Protein AF-A0A0B5AXN0-F1 (afdb_monomer_lite)

Sequence (289 aa):
MFYVYRFLNKDLKVIYIGRTVDIKARMTQHFGKGGHLPKECYESVHRVDFLEFKTKNDMKIKELYYIGKYRPMYNTVDNHAVSFEMNELQDVWVTYSKEDIGKRLFGDSDELSKKQDFITHLKRENQELEKQLRLLKQGVFLELEKSRNQVKTLKKELSFLKQEKEMALESLRDMKQKIVLLNPFKKDSRLVSYERMVDLLVREPDMVGLRVVEGEVTTMLKLSGLEVHALTGLNTSEQHTIVLDSPNQNREMKDAFNPHILRFEEVSEAYTCDHWRPTFKCKPYKKGA

Radius of gyration: 63.63 Å; chains: 1; bounding box: 110×70×138 Å

pLDDT: mean 72.58, std 25.84, range [27.56, 98.44]

InterPro domains:
  IPR000305 GIY-YIG endonuclease [PF01541] (1-75)
  IPR000305 GIY-YIG endonuclease [PS50164] (1-76)
  IPR000305 GIY-YIG endonuclease [SM00465] (1-80)
  IPR035901 GIY-YIG endonuclease superfamily [G3DSA:3.40.1440.10] (2-84)
  IPR035901 GIY-YIG endonuclease superfamily [SSF82771] (1-76)
  IPR047296 UvrC/Cho-like, GIY-YIG domain [cd10434] (4-75)

Foldseek 3Di:
DKKKKFFAFPVRATQDIDIDPDPVVVVCCCPDPNNPFDPVSVVRGPWMWMFDDPDPVVNVVVRLQVLQPRVHNRPPPSNHHDPDDDDCPPGDIHIDDVVVCCVVVVVCVVVVVVVVVVVVVVVVVVVVVVVVVVVVVVVVVVVVVVVVVVVVVV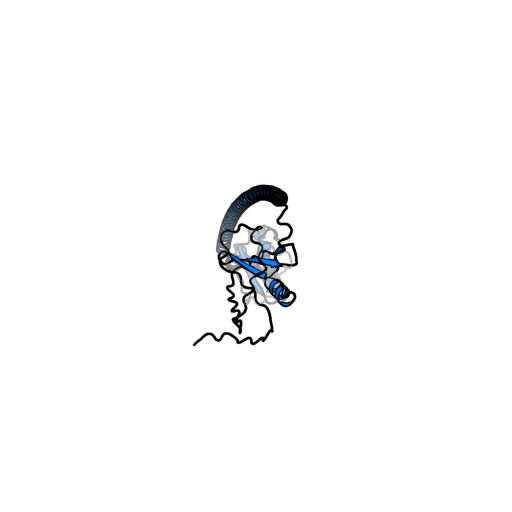VVVVVVVVVVVVVVVVVVVVVVVVVCVVCVPPPPQPAQPPVRVVVCCVVPVQWFDWDDDPNFTFWTWRDDPPDTDTHTHGDDDDDDDDDDDDPDDDDDDDDDDDPPPDDDDDDPDTDDDPDDDDDDDDDDDDDDD

Secondary structure (DSSP, 8-state):
-EEEEEEE-TT--EEEEEEES-HHHHHHHHTTTT--S-HHHHHT-SEEEEEEESSHHHHHHHHHHHHHHH--TT--SS-PPPSSPPP-TT--PEE--HHHHHHHHSTTHHHHHHHHHHHHHHHHHHHHHHHHHHHHHHHHHHHHHHHHHHHHHHHHHHHHHHHHHHHHHHHHHHHHHHHHHH-TT-TT-----HHHHHHHHHH-TTEEEEEEETTEEEEEEEEETTEEEEE-----S---------S-----------TTS---S----------------PPP-----

Organism: NCBI:txid1508404

Structure (mmCIF, N/CA/C/O backbone):
data_AF-A0A0B5AXN0-F1
#
_entry.id   AF-A0A0B5AXN0-F1
#
loop_
_atom_site.group_PDB
_atom_site.id
_atom_site.type_symbol
_atom_site.label_atom_id
_atom_site.label_alt_id
_atom_site.label_comp_id
_atom_site.label_asym_id
_atom_site.label_entity_id
_atom_site.label_seq_id
_atom_site.pdbx_PDB_ins_code
_atom_site.Cartn_x
_atom_site.Cartn_y
_atom_site.Cartn_z
_atom_site.occupancy
_atom_site.B_iso_or_equiv
_atom_site.auth_seq_id
_atom_site.auth_comp_id
_atom_site.auth_asym_id
_atom_site.auth_atom_id
_atom_site.pdbx_PDB_model_num
ATOM 1 N N . MET A 1 1 ? 22.007 -13.695 -20.897 1.00 87.12 1 MET A N 1
ATOM 2 C CA . MET A 1 1 ? 22.091 -13.357 -22.332 1.00 87.12 1 MET A CA 1
ATOM 3 C C . MET A 1 1 ? 23.055 -12.193 -22.491 1.00 87.12 1 MET A C 1
ATOM 5 O O . MET A 1 1 ? 23.211 -11.432 -21.541 1.00 87.12 1 MET A O 1
ATOM 9 N N . PHE A 1 2 ? 23.725 -12.083 -23.632 1.00 97.19 2 PHE A N 1
ATOM 10 C CA . PHE A 1 2 ? 24.724 -11.050 -23.910 1.00 97.19 2 PHE A CA 1
ATOM 11 C C . PHE A 1 2 ? 24.340 -10.304 -25.186 1.00 97.19 2 PHE A C 1
ATOM 13 O O . PHE A 1 2 ? 23.843 -10.930 -26.114 1.00 97.19 2 PHE A O 1
ATOM 20 N N . TYR A 1 3 ? 24.558 -8.992 -25.240 1.00 97.81 3 TYR A N 1
ATOM 21 C CA . TYR A 1 3 ? 24.070 -8.152 -26.330 1.00 97.81 3 TYR A CA 1
ATOM 22 C C . TYR A 1 3 ? 25.158 -7.235 -26.872 1.00 97.81 3 TYR A C 1
ATOM 24 O O . TYR A 1 3 ? 25.897 -6.619 -26.101 1.00 97.81 3 TYR A O 1
ATOM 32 N N . VAL A 1 4 ? 25.189 -7.082 -28.193 1.00 98.12 4 VAL A N 1
ATOM 33 C CA . VAL A 1 4 ? 25.872 -5.971 -28.872 1.00 98.12 4 VAL A CA 1
ATOM 34 C C . VAL A 1 4 ? 24.795 -5.084 -29.468 1.00 98.12 4 VAL A C 1
ATOM 36 O O . VAL A 1 4 ? 23.873 -5.593 -30.091 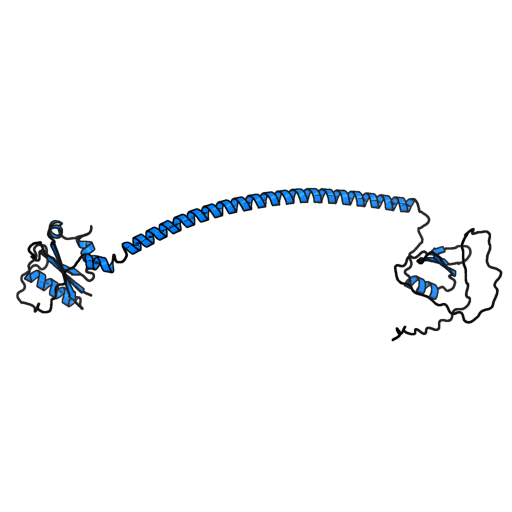1.00 98.12 4 VAL A O 1
ATOM 39 N N . TYR A 1 5 ? 24.885 -3.777 -29.276 1.00 98.06 5 TYR A N 1
ATOM 40 C CA . TYR A 1 5 ? 23.941 -2.811 -29.823 1.00 98.06 5 TYR A CA 1
ATOM 41 C C . TYR A 1 5 ? 24.666 -1.741 -30.623 1.00 98.06 5 TYR A C 1
ATOM 43 O O . TYR A 1 5 ? 25.848 -1.471 -30.406 1.00 98.06 5 TYR A O 1
ATOM 51 N N . ARG A 1 6 ? 23.937 -1.121 -31.546 1.00 97.81 6 ARG A N 1
ATOM 52 C CA . ARG A 1 6 ? 24.419 -0.025 -32.376 1.00 97.81 6 ARG A CA 1
ATOM 53 C C . ARG A 1 6 ? 23.409 1.109 -32.414 1.00 97.81 6 ARG A C 1
ATOM 55 O O . ARG A 1 6 ? 22.204 0.869 -32.463 1.00 97.81 6 ARG A O 1
ATOM 62 N N . PHE A 1 7 ? 23.909 2.335 -32.427 1.00 97.31 7 PHE A N 1
ATOM 63 C CA . PHE A 1 7 ? 23.118 3.529 -32.687 1.00 97.31 7 PHE A CA 1
ATOM 64 C C . PHE A 1 7 ? 23.278 3.918 -34.148 1.00 97.31 7 PHE A C 1
ATOM 66 O O . PHE A 1 7 ? 24.399 3.995 -34.656 1.00 97.31 7 PHE A O 1
ATOM 73 N N . LEU A 1 8 ? 22.155 4.167 -34.810 1.00 97.06 8 LEU A N 1
ATOM 74 C CA . LEU A 1 8 ? 22.099 4.633 -36.184 1.00 97.06 8 LEU A CA 1
ATOM 75 C C . LEU A 1 8 ? 21.522 6.041 -36.224 1.00 97.06 8 LEU A C 1
ATOM 77 O O . LEU A 1 8 ? 20.555 6.335 -35.516 1.00 97.06 8 LEU A O 1
ATOM 81 N N . ASN A 1 9 ? 22.093 6.895 -37.068 1.00 93.81 9 ASN A N 1
ATOM 82 C CA . ASN A 1 9 ? 21.548 8.222 -37.330 1.00 93.81 9 ASN A CA 1
ATOM 83 C C . ASN A 1 9 ? 20.409 8.183 -38.370 1.00 93.81 9 ASN A C 1
ATOM 85 O O . ASN A 1 9 ? 19.999 7.114 -38.827 1.00 93.81 9 ASN A O 1
ATOM 89 N N . LYS A 1 10 ? 19.884 9.357 -38.745 1.00 91.81 10 LYS A N 1
ATOM 90 C CA . LYS A 1 10 ? 18.803 9.487 -39.743 1.00 91.81 10 LYS A CA 1
ATOM 91 C C . LYS A 1 10 ? 19.174 8.934 -41.126 1.00 91.81 10 LYS A C 1
ATOM 93 O O . LYS A 1 10 ? 18.293 8.463 -41.832 1.00 91.81 10 LYS A O 1
ATOM 98 N N . ASP A 1 11 ? 20.462 8.918 -41.465 1.00 95.81 11 ASP A N 1
ATOM 99 C CA . ASP A 1 11 ? 20.991 8.343 -42.711 1.00 95.81 11 ASP A CA 1
ATOM 100 C C . ASP A 1 11 ? 21.298 6.841 -42.585 1.00 95.81 11 ASP A C 1
ATOM 102 O O . ASP A 1 11 ? 21.964 6.265 -43.444 1.00 95.81 11 ASP A O 1
ATOM 106 N N . LEU A 1 12 ? 20.882 6.209 -41.481 1.00 94.75 12 LEU A N 1
ATOM 107 C CA . LEU A 1 12 ? 21.185 4.821 -41.127 1.00 94.75 12 LEU A CA 1
ATOM 108 C C . LEU A 1 12 ? 22.691 4.509 -41.035 1.00 94.75 12 LEU A C 1
ATOM 110 O O . LEU A 1 12 ? 23.096 3.348 -41.120 1.00 94.75 12 LEU A O 1
ATOM 114 N N . LYS A 1 13 ? 23.536 5.521 -40.803 1.00 97.69 13 LYS A N 1
ATOM 115 C CA . LYS A 1 13 ? 24.962 5.330 -40.512 1.00 97.69 13 LYS A CA 1
ATOM 116 C C . LYS A 1 13 ? 25.152 4.943 -39.054 1.00 97.69 13 LYS A C 1
ATOM 118 O O . LYS A 1 13 ? 24.549 5.542 -38.164 1.00 97.69 13 LYS A O 1
ATOM 123 N N . VAL A 1 14 ? 26.021 3.964 -38.812 1.00 97.81 14 VAL A N 1
ATOM 124 C CA . VAL A 1 14 ? 26.392 3.535 -37.461 1.00 97.81 14 VAL A CA 1
ATOM 125 C C . VAL A 1 14 ? 27.261 4.612 -36.814 1.00 97.81 14 VAL A C 1
ATOM 127 O O . VAL A 1 14 ? 28.366 4.883 -37.274 1.00 97.81 14 VAL A O 1
ATOM 130 N N . ILE A 1 15 ? 26.757 5.228 -35.746 1.00 97.31 15 ILE A N 1
ATOM 131 C CA . ILE A 1 15 ? 27.440 6.322 -35.036 1.00 97.31 15 ILE A CA 1
ATOM 132 C C . ILE A 1 15 ? 28.034 5.887 -33.696 1.00 97.31 15 ILE A C 1
ATOM 134 O O . ILE A 1 15 ? 28.935 6.555 -33.192 1.00 97.31 15 ILE A O 1
ATOM 138 N N . TYR A 1 16 ? 27.568 4.765 -33.142 1.00 97.69 16 TYR A N 1
ATOM 139 C CA . TYR A 1 16 ? 28.105 4.161 -31.924 1.00 97.69 16 TYR A CA 1
ATOM 140 C C . TYR A 1 16 ? 27.799 2.662 -31.870 1.00 97.69 16 TYR A C 1
ATOM 142 O O . TYR A 1 16 ? 26.741 2.233 -32.335 1.00 97.69 16 TYR A O 1
ATOM 150 N N . ILE A 1 17 ? 28.695 1.878 -31.274 1.00 98.12 17 ILE A N 1
ATOM 151 C CA . ILE A 1 17 ? 28.516 0.459 -30.956 1.00 98.12 17 ILE A CA 1
ATOM 152 C C . ILE A 1 17 ? 28.910 0.223 -29.501 1.00 98.12 17 ILE A C 1
ATOM 154 O O . ILE A 1 17 ? 29.930 0.730 -29.037 1.00 98.12 17 ILE A O 1
ATOM 158 N N . GLY A 1 18 ? 28.132 -0.584 -28.789 1.00 97.38 18 GLY A N 1
ATOM 159 C CA . GLY A 1 18 ? 28.496 -1.021 -27.451 1.00 97.38 18 GLY A CA 1
ATOM 160 C C . GLY A 1 18 ? 27.949 -2.397 -27.108 1.00 97.38 18 GLY A C 1
ATOM 161 O O . GLY A 1 18 ? 27.160 -2.985 -27.847 1.00 97.38 18 GLY A O 1
ATOM 162 N N . ARG A 1 19 ? 28.342 -2.903 -25.941 1.00 97.44 19 ARG A N 1
ATOM 163 C CA . ARG A 1 19 ? 27.879 -4.188 -25.405 1.00 97.44 19 ARG A CA 1
ATOM 164 C C . ARG A 1 19 ? 27.201 -4.077 -24.044 1.00 97.44 19 ARG A C 1
ATOM 166 O O . ARG A 1 19 ? 27.451 -3.150 -23.271 1.00 97.44 19 ARG A O 1
ATOM 173 N N . THR A 1 20 ? 26.349 -5.042 -23.714 1.00 97.19 20 THR A N 1
ATOM 174 C CA . THR A 1 20 ? 25.679 -5.123 -22.408 1.00 97.19 20 THR A CA 1
ATOM 175 C C . THR A 1 20 ? 25.153 -6.528 -22.112 1.00 97.19 20 THR A C 1
ATOM 177 O O . THR A 1 20 ? 24.947 -7.327 -23.016 1.00 97.19 20 THR A O 1
ATOM 180 N N . VAL A 1 21 ? 24.923 -6.840 -20.836 1.00 97.12 21 VAL A N 1
ATOM 181 C CA . VAL A 1 21 ? 24.202 -8.057 -20.401 1.00 97.12 21 VAL A CA 1
ATOM 182 C C . VAL A 1 21 ? 22.701 -7.816 -20.227 1.00 97.12 21 VAL A C 1
ATOM 184 O O . VAL A 1 21 ? 21.922 -8.760 -20.166 1.00 97.12 21 VAL A O 1
ATOM 187 N N . ASP A 1 22 ? 22.303 -6.545 -20.171 1.00 94.62 22 ASP A N 1
ATOM 188 C CA . ASP A 1 22 ? 20.919 -6.096 -20.073 1.00 94.62 22 ASP A CA 1
ATOM 189 C C . ASP A 1 22 ? 20.728 -4.918 -21.033 1.00 94.62 22 ASP A C 1
ATOM 191 O O . ASP A 1 22 ? 21.262 -3.822 -20.818 1.00 94.62 22 ASP A O 1
ATOM 195 N N . ILE A 1 23 ? 20.024 -5.170 -22.139 1.00 92.69 23 ILE A N 1
ATOM 196 C CA . ILE A 1 23 ? 19.783 -4.160 -23.171 1.00 92.69 23 ILE A CA 1
ATOM 197 C C . ILE A 1 23 ? 18.860 -3.047 -22.666 1.00 92.69 23 ILE A C 1
ATOM 199 O O . ILE A 1 23 ? 19.093 -1.882 -22.977 1.00 92.69 23 ILE A O 1
ATOM 203 N N . LYS A 1 24 ? 17.885 -3.362 -21.805 1.00 89.00 24 LYS A N 1
ATOM 204 C CA . LYS A 1 24 ? 16.915 -2.386 -21.298 1.00 89.00 24 LYS A CA 1
ATOM 205 C C . LYS A 1 24 ? 17.568 -1.419 -20.327 1.00 89.00 24 LYS A C 1
ATOM 207 O O . LYS A 1 24 ? 17.521 -0.211 -20.551 1.00 89.00 24 LYS A O 1
ATOM 212 N N . ALA A 1 25 ? 18.236 -1.946 -19.300 1.00 90.44 25 ALA A N 1
ATOM 213 C CA . ALA A 1 25 ? 18.934 -1.123 -18.317 1.00 90.44 25 ALA A CA 1
ATOM 214 C C . ALA A 1 25 ? 19.976 -0.217 -18.992 1.00 90.44 25 ALA A C 1
ATOM 216 O O . ALA A 1 25 ? 20.102 0.961 -18.652 1.00 90.44 25 ALA A O 1
ATOM 217 N N . ARG A 1 26 ? 20.671 -0.736 -20.015 1.00 93.81 26 ARG A N 1
ATOM 218 C CA . ARG A 1 26 ? 21.645 0.036 -20.793 1.00 93.81 26 ARG A CA 1
ATOM 219 C C . ARG A 1 26 ? 20.996 1.164 -21.593 1.00 93.81 26 ARG A C 1
ATOM 221 O O . ARG A 1 26 ? 21.521 2.274 -21.575 1.00 93.81 26 ARG A O 1
ATOM 228 N N . MET A 1 27 ? 19.866 0.919 -22.260 1.00 92.50 27 MET A N 1
ATOM 229 C CA . MET A 1 27 ? 19.153 1.974 -22.989 1.00 92.50 27 MET A CA 1
ATOM 230 C C . MET A 1 27 ? 18.578 3.033 -22.038 1.00 92.50 27 MET A C 1
ATOM 232 O O . MET A 1 27 ? 18.688 4.223 -22.322 1.00 92.50 27 MET A O 1
ATOM 236 N N . THR A 1 28 ? 18.060 2.638 -20.870 1.00 88.81 28 THR A N 1
ATOM 237 C CA . THR A 1 28 ? 17.641 3.587 -19.822 1.00 88.81 28 THR A CA 1
ATOM 238 C C . THR A 1 28 ? 18.805 4.439 -19.324 1.00 88.81 28 THR A C 1
ATOM 240 O O . THR A 1 28 ? 18.626 5.631 -19.093 1.00 88.81 28 THR A O 1
ATOM 243 N N . GLN A 1 29 ? 20.002 3.864 -19.181 1.00 89.69 29 GLN A N 1
ATOM 244 C CA . GLN A 1 29 ? 21.187 4.625 -18.793 1.00 89.69 29 GLN A CA 1
ATOM 245 C C . GLN A 1 29 ? 21.583 5.642 -19.871 1.00 89.69 29 GLN A C 1
ATOM 247 O O . GLN A 1 29 ? 21.791 6.809 -19.549 1.00 89.69 29 GLN A O 1
ATOM 252 N N . HIS A 1 30 ? 21.666 5.212 -21.134 1.00 89.88 30 HIS A N 1
ATOM 253 C CA . HIS A 1 30 ? 22.078 6.070 -22.248 1.00 89.88 30 HIS A CA 1
ATOM 254 C C . HIS A 1 30 ? 21.141 7.248 -22.481 1.00 89.88 30 HIS A C 1
ATOM 256 O O . HIS A 1 30 ? 21.603 8.374 -22.614 1.00 89.88 30 HIS A O 1
ATOM 262 N N . PHE A 1 31 ? 19.833 6.991 -22.509 1.00 87.19 31 PHE A N 1
ATOM 263 C CA . PHE A 1 31 ? 18.823 8.012 -22.794 1.00 87.19 31 PHE A CA 1
ATOM 264 C C . PHE A 1 31 ? 18.225 8.640 -21.522 1.00 87.19 31 PHE A C 1
ATOM 266 O O . PHE A 1 31 ? 17.265 9.406 -21.599 1.00 87.19 31 PHE A O 1
ATOM 273 N N . GLY A 1 32 ? 18.763 8.294 -20.350 1.00 81.56 32 GLY A N 1
ATOM 274 C CA . GLY A 1 32 ? 18.403 8.858 -19.051 1.00 81.56 32 GLY A CA 1
ATOM 275 C C . GLY A 1 32 ? 19.408 9.907 -18.569 1.00 81.56 32 GLY A C 1
ATOM 276 O O . GLY A 1 32 ? 20.167 10.485 -19.340 1.00 81.56 32 GLY A O 1
ATOM 277 N N . LYS A 1 33 ? 19.443 10.152 -17.254 1.00 74.25 33 LYS A N 1
ATOM 278 C CA . LYS A 1 33 ? 20.298 11.190 -16.639 1.00 74.25 33 LYS A CA 1
ATOM 279 C C . LYS A 1 33 ? 21.773 10.787 -16.456 1.00 74.25 33 LYS A C 1
ATOM 281 O O . LYS A 1 33 ? 22.545 11.583 -15.938 1.00 74.25 33 LYS A O 1
ATOM 286 N N . GLY A 1 34 ? 22.152 9.561 -16.823 1.00 73.69 34 GLY A N 1
ATOM 287 C CA . GLY A 1 34 ? 23.461 8.963 -16.514 1.00 73.69 34 GLY A CA 1
ATOM 288 C C . GLY A 1 34 ? 24.238 8.470 -17.735 1.00 73.69 34 GLY A C 1
ATOM 289 O O . GLY A 1 34 ? 25.045 7.546 -17.604 1.00 73.69 34 GLY A O 1
ATOM 290 N N . GLY A 1 35 ? 23.955 9.019 -18.918 1.00 82.25 35 GLY A N 1
ATOM 291 C CA . GLY A 1 35 ? 24.648 8.662 -20.152 1.00 82.25 35 GLY A CA 1
ATOM 292 C C . GLY A 1 35 ? 26.102 9.143 -20.143 1.00 82.25 35 GLY A C 1
ATOM 293 O O . GLY A 1 35 ? 26.379 10.272 -19.755 1.00 82.25 35 GLY A O 1
ATOM 294 N N . HIS A 1 36 ? 27.034 8.295 -20.590 1.00 88.12 36 HIS A N 1
ATOM 295 C CA . HIS A 1 36 ? 28.471 8.615 -20.622 1.00 88.12 36 HIS A CA 1
ATOM 296 C C . HIS A 1 36 ? 28.962 9.204 -21.951 1.00 88.12 36 HIS A C 1
ATOM 298 O O . HIS A 1 36 ? 30.067 9.732 -22.008 1.00 88.12 36 HIS A O 1
ATOM 304 N N . LEU A 1 37 ? 28.180 9.077 -23.027 1.00 91.19 37 LEU A N 1
ATOM 305 C CA . LEU A 1 37 ? 28.493 9.667 -24.331 1.00 91.19 37 LEU A CA 1
ATOM 306 C C . LEU A 1 37 ? 28.109 11.158 -24.381 1.00 91.19 37 LEU A C 1
ATOM 308 O O . LEU A 1 37 ? 27.224 11.579 -23.631 1.00 91.19 37 LEU A O 1
ATOM 312 N N . PRO A 1 38 ? 28.727 11.948 -25.279 1.00 92.12 38 PRO A N 1
ATOM 313 C CA . PRO A 1 38 ? 28.336 13.334 -25.516 1.00 92.12 38 PRO A CA 1
ATOM 314 C C . PRO A 1 38 ? 26.866 13.459 -25.930 1.00 92.12 38 PRO A C 1
ATOM 316 O O . PRO A 1 38 ? 26.303 12.560 -26.562 1.00 92.12 38 PRO A O 1
ATOM 319 N N . LYS A 1 39 ? 26.244 14.592 -25.597 1.00 88.50 39 LYS A N 1
ATOM 320 C CA . LYS A 1 39 ? 24.817 14.844 -25.845 1.00 88.50 39 LYS A CA 1
ATOM 321 C C . LYS A 1 39 ? 24.466 14.743 -27.333 1.00 88.50 39 LYS A C 1
ATOM 323 O O . LYS A 1 39 ? 23.431 14.184 -27.686 1.00 88.50 39 LYS A O 1
ATOM 328 N N . GLU A 1 40 ? 25.373 15.197 -28.189 1.00 92.12 40 GLU A N 1
ATOM 329 C CA . GLU A 1 40 ? 25.259 15.202 -29.646 1.00 92.12 40 GLU A CA 1
ATOM 330 C C . GLU A 1 40 ? 25.114 13.784 -30.211 1.00 92.12 40 GLU A C 1
ATOM 332 O O . GLU A 1 40 ? 24.404 13.578 -31.197 1.00 92.12 40 GLU A O 1
ATOM 337 N N . CYS A 1 41 ? 25.740 12.789 -29.565 1.00 91.44 41 CYS A N 1
ATOM 338 C CA . CYS A 1 41 ? 25.580 11.386 -29.937 1.00 91.44 41 CYS A CA 1
ATOM 339 C C . CYS A 1 41 ? 24.121 10.963 -29.791 1.00 91.44 41 CYS A C 1
ATOM 341 O O . CYS A 1 41 ? 23.535 10.450 -30.742 1.00 91.44 41 CYS A O 1
ATOM 343 N N . TYR A 1 42 ? 23.528 11.228 -28.624 1.00 89.44 42 TYR A N 1
ATOM 344 C CA . TYR A 1 42 ? 22.153 10.846 -28.312 1.00 89.44 42 TYR A CA 1
ATOM 345 C C . TYR A 1 42 ? 21.128 11.592 -29.162 1.00 89.44 42 TYR A C 1
ATOM 347 O O . TYR A 1 42 ? 20.180 10.978 -29.644 1.00 89.44 42 TYR A O 1
ATOM 355 N N . GLU A 1 43 ? 21.333 12.890 -29.387 1.00 87.94 43 GLU A N 1
ATOM 356 C CA . GLU A 1 43 ? 20.465 13.708 -30.245 1.00 87.94 43 GLU A CA 1
ATOM 357 C C . GLU A 1 43 ? 20.496 13.257 -31.713 1.00 87.94 43 GLU A C 1
ATOM 359 O O . GLU A 1 43 ? 19.510 13.412 -32.436 1.00 87.94 43 GLU A O 1
ATOM 364 N N . SER A 1 44 ? 21.604 12.650 -32.143 1.00 90.56 44 SER A N 1
ATOM 365 C CA . SER A 1 44 ? 21.765 12.114 -33.495 1.00 90.56 44 SER A CA 1
ATOM 366 C C . SER A 1 44 ? 21.161 10.719 -33.678 1.00 90.56 44 SER A C 1
ATOM 368 O O . SER A 1 44 ? 21.058 10.262 -34.818 1.00 90.56 44 SER A O 1
ATOM 370 N N . VAL A 1 45 ? 20.763 10.025 -32.603 1.00 91.56 45 VAL A N 1
ATOM 371 C CA . VAL A 1 45 ? 20.195 8.672 -32.697 1.00 91.56 45 VAL A CA 1
ATOM 372 C C . VAL A 1 45 ? 18.801 8.726 -33.314 1.00 91.56 45 VAL A C 1
ATOM 374 O O . VAL A 1 45 ? 17.866 9.295 -32.758 1.00 91.56 45 VAL A O 1
ATOM 377 N N . HIS A 1 46 ? 18.647 8.057 -34.449 1.00 91.25 46 HIS A N 1
ATOM 378 C CA . HIS A 1 46 ? 17.359 7.792 -35.077 1.00 91.25 46 HIS A CA 1
ATOM 379 C C . HIS A 1 46 ? 16.837 6.396 -34.730 1.00 91.25 46 HIS A C 1
ATOM 381 O O . HIS A 1 46 ? 15.643 6.222 -34.494 1.00 91.25 46 HIS A O 1
ATOM 387 N N . ARG A 1 47 ? 17.730 5.401 -34.680 1.00 91.94 47 ARG A N 1
ATOM 388 C CA . ARG A 1 47 ? 17.379 4.002 -34.425 1.00 91.94 47 ARG A CA 1
ATOM 389 C C . ARG A 1 47 ? 18.453 3.319 -33.592 1.00 91.94 47 ARG A C 1
ATOM 391 O O . ARG A 1 47 ? 19.635 3.631 -33.716 1.00 91.94 47 ARG A O 1
ATOM 398 N N . VAL A 1 48 ? 18.044 2.367 -32.766 1.00 95.25 48 VAL A N 1
ATOM 399 C CA . VAL A 1 48 ? 18.957 1.460 -32.070 1.00 95.25 48 VAL A CA 1
ATOM 400 C C . VAL A 1 48 ? 18.662 0.050 -32.551 1.00 95.25 48 VAL A C 1
ATOM 402 O O . VAL A 1 48 ? 17.504 -0.349 -32.557 1.00 95.25 48 VAL A O 1
ATOM 405 N N . ASP A 1 49 ? 19.692 -0.698 -32.929 1.00 96.50 49 ASP A N 1
ATOM 406 C CA . ASP A 1 49 ? 19.570 -2.126 -33.234 1.00 96.50 49 ASP A CA 1
ATOM 407 C C . ASP A 1 49 ? 20.464 -2.933 -32.281 1.00 96.50 49 ASP A C 1
ATOM 409 O O . ASP A 1 49 ? 21.459 -2.407 -31.776 1.00 96.50 49 ASP A O 1
ATOM 413 N N . PHE A 1 50 ? 20.155 -4.209 -32.050 1.00 97.25 50 PHE A N 1
ATOM 414 C CA . PHE A 1 50 ? 20.980 -5.110 -31.247 1.00 97.25 50 PHE A CA 1
ATOM 415 C C . PHE A 1 50 ? 21.046 -6.541 -31.799 1.00 97.25 50 PHE A C 1
ATOM 417 O O . PHE A 1 50 ? 20.207 -6.963 -32.589 1.00 97.25 50 PHE A O 1
ATOM 424 N N . LEU A 1 51 ? 22.069 -7.272 -31.363 1.00 97.06 51 LEU A N 1
ATOM 425 C CA . LEU A 1 51 ? 22.312 -8.695 -31.588 1.00 97.06 51 LEU A CA 1
ATOM 426 C C . LEU A 1 51 ? 22.358 -9.417 -30.242 1.00 97.06 51 LEU A C 1
ATOM 428 O O . LEU A 1 51 ? 22.837 -8.850 -29.256 1.00 97.06 51 LEU A O 1
ATOM 432 N N . GLU A 1 52 ? 21.919 -10.674 -30.214 1.00 95.69 52 GLU A N 1
ATOM 433 C CA . GLU A 1 52 ? 21.964 -11.529 -29.026 1.00 95.69 52 GLU A CA 1
ATOM 434 C C . GLU A 1 52 ? 23.029 -12.621 -29.148 1.00 95.69 52 GLU A C 1
ATOM 436 O O . GLU A 1 52 ? 23.199 -13.244 -30.194 1.00 95.69 52 GLU A O 1
ATOM 441 N N . PHE A 1 53 ? 23.712 -12.896 -28.040 1.00 95.62 53 PHE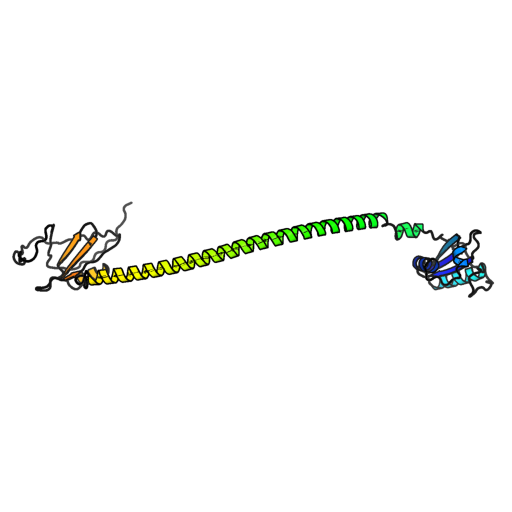 A N 1
ATOM 442 C CA . PHE A 1 53 ? 24.772 -13.890 -27.946 1.00 95.62 53 PHE A CA 1
ATOM 443 C C . PHE A 1 53 ? 24.612 -14.753 -26.696 1.00 95.62 53 PHE A C 1
ATOM 445 O O . PHE A 1 53 ? 24.212 -14.292 -25.619 1.00 95.62 53 PHE A O 1
ATOM 452 N N . LYS A 1 54 ? 24.992 -16.027 -26.832 1.00 95.12 54 LYS A N 1
ATOM 453 C CA . LYS A 1 54 ? 24.957 -17.003 -25.735 1.00 95.12 54 LYS A CA 1
ATOM 454 C C . LYS A 1 54 ? 26.098 -16.799 -24.745 1.00 95.12 54 LYS A C 1
ATOM 456 O O . LYS A 1 54 ? 25.903 -17.017 -23.551 1.00 95.12 54 LYS A O 1
ATOM 461 N N . THR A 1 55 ? 27.267 -16.363 -25.217 1.00 97.19 55 THR A N 1
ATOM 462 C CA . THR A 1 55 ? 28.459 -16.210 -24.377 1.00 97.19 55 THR A CA 1
ATOM 463 C C . THR A 1 55 ? 28.984 -14.776 -24.358 1.00 97.19 55 THR A C 1
ATOM 465 O O . THR A 1 55 ? 28.811 -13.994 -25.295 1.00 97.19 55 THR A O 1
ATOM 468 N N . LYS A 1 56 ? 29.667 -14.428 -23.263 1.00 97.44 56 LYS A N 1
ATOM 469 C CA . LYS A 1 56 ? 30.323 -13.127 -23.083 1.00 97.44 56 LYS A CA 1
ATOM 470 C C . LYS A 1 56 ? 31.450 -12.898 -24.095 1.00 97.44 56 LYS A C 1
ATOM 472 O O . LYS A 1 56 ? 31.684 -11.758 -24.492 1.00 97.44 56 LYS A O 1
ATOM 477 N N . ASN A 1 57 ? 32.155 -13.966 -24.474 1.00 97.69 57 ASN A N 1
ATOM 478 C CA . ASN A 1 57 ? 33.286 -13.893 -25.395 1.00 97.69 57 ASN A CA 1
ATOM 479 C C . ASN A 1 57 ? 32.812 -13.579 -26.814 1.00 97.69 57 ASN A C 1
ATOM 481 O O . ASN A 1 57 ? 33.370 -12.674 -27.427 1.00 97.69 57 ASN A O 1
ATOM 485 N N . ASP A 1 58 ? 31.736 -14.222 -27.279 1.00 96.06 58 ASP A N 1
ATOM 486 C CA . ASP A 1 58 ? 31.160 -13.949 -28.604 1.00 96.06 58 ASP A CA 1
ATOM 487 C C . ASP A 1 58 ? 30.723 -12.484 -28.723 1.00 96.06 58 ASP A C 1
ATOM 489 O O . ASP A 1 58 ? 31.102 -11.794 -29.667 1.00 96.06 58 ASP A O 1
ATOM 493 N N . MET A 1 59 ? 30.017 -11.974 -27.704 1.00 97.12 59 MET A N 1
ATOM 494 C CA . MET A 1 59 ? 29.630 -10.561 -27.612 1.00 97.12 59 MET A CA 1
ATOM 495 C C . MET A 1 59 ? 30.849 -9.630 -27.688 1.00 97.12 59 MET A C 1
ATOM 497 O O . MET A 1 59 ? 30.816 -8.628 -28.398 1.00 97.12 59 MET A O 1
ATOM 501 N N . LYS A 1 60 ? 31.931 -9.943 -26.961 1.00 96.50 60 LYS A N 1
ATOM 502 C CA . LYS A 1 60 ? 33.150 -9.121 -26.947 1.00 96.50 60 LYS A CA 1
ATOM 503 C C . LYS A 1 60 ? 33.853 -9.115 -28.307 1.00 96.50 60 LYS A C 1
ATOM 505 O O . LYS A 1 60 ? 34.265 -8.052 -28.757 1.00 96.50 60 LYS A O 1
ATOM 510 N N . ILE A 1 61 ? 33.980 -10.276 -28.950 1.00 95.38 61 ILE A N 1
ATOM 511 C CA . ILE A 1 61 ? 34.597 -10.404 -30.278 1.00 95.38 61 ILE A CA 1
ATOM 512 C C . ILE A 1 61 ? 33.782 -9.623 -31.313 1.00 95.38 61 ILE A C 1
ATOM 514 O O . ILE A 1 61 ? 34.346 -8.835 -32.069 1.00 95.38 61 ILE A O 1
ATOM 518 N N . LYS A 1 62 ? 32.454 -9.788 -31.313 1.00 96.12 62 LYS A N 1
ATOM 519 C CA . LYS A 1 62 ? 31.562 -9.123 -32.272 1.00 96.12 62 LYS A CA 1
ATOM 520 C C . LYS A 1 62 ? 31.501 -7.611 -32.078 1.00 96.12 62 LYS A C 1
ATOM 522 O O . LYS A 1 62 ? 31.491 -6.887 -33.066 1.00 96.12 62 LYS A O 1
ATOM 527 N N . GLU A 1 63 ? 31.513 -7.116 -30.841 1.00 97.06 63 GLU A N 1
ATOM 528 C CA . GLU A 1 63 ? 31.605 -5.674 -30.582 1.00 97.06 63 GLU A CA 1
ATOM 529 C C . GLU A 1 63 ? 32.888 -5.081 -31.184 1.00 97.06 63 GLU A C 1
ATOM 531 O O . GLU A 1 63 ? 32.808 -4.120 -31.946 1.00 97.06 63 GLU A O 1
ATOM 536 N N . LEU A 1 64 ? 34.052 -5.680 -30.897 1.00 95.75 64 LEU A N 1
ATOM 537 C CA . LEU A 1 64 ? 35.342 -5.222 -31.427 1.00 95.75 64 LEU A CA 1
ATOM 538 C C . LEU A 1 64 ? 35.365 -5.244 -32.957 1.00 95.75 64 LEU A C 1
ATOM 540 O O . LEU A 1 64 ? 35.772 -4.268 -33.587 1.00 95.75 64 LEU A O 1
ATOM 544 N N . TYR A 1 65 ? 34.878 -6.335 -33.551 1.00 96.69 65 TYR A N 1
ATOM 545 C CA . TYR A 1 65 ? 34.763 -6.473 -34.998 1.00 96.69 65 TYR A CA 1
ATOM 546 C C . TYR A 1 65 ? 33.928 -5.342 -35.613 1.00 96.69 65 TYR A C 1
ATOM 548 O O . TYR A 1 65 ? 34.373 -4.671 -36.543 1.00 96.69 65 TYR A O 1
ATOM 556 N N . TYR A 1 66 ? 32.736 -5.079 -35.073 1.00 97.25 66 TYR A N 1
ATOM 557 C CA . TYR A 1 66 ? 31.854 -4.060 -35.630 1.00 97.25 66 TYR A CA 1
ATOM 558 C C . TYR A 1 66 ? 32.343 -2.630 -35.390 1.00 97.25 66 TYR A C 1
ATOM 560 O O . TYR A 1 66 ? 32.155 -1.784 -36.267 1.00 97.25 66 TYR A O 1
ATOM 568 N N . ILE A 1 67 ? 32.998 -2.353 -34.257 1.00 97.12 67 ILE A N 1
ATOM 569 C CA . ILE A 1 67 ? 33.664 -1.063 -34.029 1.00 97.12 67 ILE A CA 1
ATOM 570 C C . ILE A 1 67 ? 34.720 -0.841 -35.113 1.00 97.12 67 ILE A C 1
ATOM 572 O O . ILE A 1 67 ? 34.693 0.190 -35.782 1.00 97.12 67 ILE A O 1
ATOM 576 N N . GLY A 1 68 ? 35.598 -1.818 -35.351 1.00 95.62 68 GLY A N 1
ATOM 577 C CA . GLY A 1 68 ? 36.649 -1.666 -36.352 1.00 95.62 68 GLY A CA 1
ATOM 578 C C . GLY A 1 68 ? 36.142 -1.634 -37.797 1.00 95.62 68 GLY A C 1
ATOM 579 O O . GLY A 1 68 ? 36.731 -0.950 -38.633 1.00 95.62 68 GLY A O 1
ATOM 580 N N . LYS A 1 69 ? 35.039 -2.338 -38.097 1.00 95.31 69 LYS A N 1
ATOM 581 C CA . LYS A 1 69 ? 34.400 -2.356 -39.423 1.00 95.31 69 LYS A CA 1
ATOM 582 C C . LYS A 1 69 ? 33.767 -1.009 -39.765 1.00 95.31 69 LYS A C 1
ATOM 584 O O . LYS A 1 69 ? 34.006 -0.472 -40.842 1.00 95.31 69 LYS A O 1
ATOM 589 N N . TYR A 1 70 ? 32.927 -0.484 -38.873 1.00 95.50 70 TYR A N 1
ATOM 590 C CA . TYR A 1 70 ? 32.130 0.714 -39.158 1.00 95.50 70 TYR A CA 1
ATOM 591 C C . TYR A 1 70 ? 32.821 2.017 -38.763 1.00 95.50 70 TYR A C 1
ATOM 593 O O . TYR A 1 70 ? 32.423 3.077 -39.240 1.00 95.50 70 TYR A O 1
ATOM 601 N N . ARG A 1 71 ? 33.827 1.944 -37.887 1.00 95.31 71 ARG A N 1
ATOM 602 C CA . ARG A 1 71 ? 34.535 3.093 -37.310 1.00 95.31 71 ARG A CA 1
ATOM 603 C C . ARG A 1 71 ? 33.602 4.214 -36.831 1.00 95.31 71 ARG A C 1
ATOM 605 O O . ARG A 1 71 ? 33.758 5.367 -37.240 1.00 95.31 71 ARG A O 1
ATOM 612 N N . PRO A 1 72 ? 32.604 3.888 -35.990 1.00 96.19 72 PRO A N 1
ATOM 613 C CA . PRO A 1 72 ? 31.621 4.857 -35.531 1.00 96.19 72 PRO A CA 1
ATOM 614 C C . PRO A 1 72 ? 32.280 6.048 -34.834 1.00 96.19 72 PRO A C 1
ATOM 616 O O . PRO A 1 72 ? 33.169 5.885 -33.998 1.00 96.19 72 PRO A O 1
ATOM 619 N N . MET A 1 73 ? 31.801 7.252 -35.147 1.00 95.25 73 MET A N 1
ATOM 620 C CA . MET A 1 73 ? 32.418 8.508 -34.706 1.00 95.25 73 MET A CA 1
ATOM 621 C C . MET A 1 73 ? 32.508 8.669 -33.179 1.00 95.25 73 MET A C 1
ATOM 623 O O . MET A 1 73 ? 33.413 9.342 -32.697 1.00 95.25 73 MET A O 1
ATOM 627 N N . TYR A 1 74 ? 31.587 8.063 -32.418 1.00 95.44 74 TYR A N 1
ATOM 628 C CA . TYR A 1 74 ? 31.542 8.183 -30.956 1.00 95.44 74 TYR A CA 1
ATOM 629 C C . TYR A 1 74 ? 32.204 7.009 -30.217 1.00 95.44 74 TYR A C 1
ATOM 631 O O . TYR A 1 74 ? 32.240 7.011 -28.986 1.00 95.44 74 TYR A O 1
ATOM 639 N N . ASN A 1 75 ? 32.761 6.020 -30.926 1.00 96.38 75 ASN A N 1
ATOM 640 C CA . ASN A 1 75 ? 33.652 5.032 -30.317 1.00 96.38 75 ASN A CA 1
ATOM 641 C C . ASN A 1 75 ? 35.087 5.560 -30.350 1.00 96.38 75 ASN A C 1
ATOM 643 O O . ASN A 1 75 ? 35.744 5.571 -31.390 1.00 96.38 75 ASN A O 1
ATOM 647 N N . THR A 1 76 ? 35.577 6.000 -29.193 1.00 88.69 76 THR A N 1
ATOM 648 C CA . THR A 1 76 ? 36.939 6.537 -29.036 1.00 88.69 76 THR A CA 1
ATOM 649 C C . THR A 1 76 ? 37.976 5.467 -28.696 1.00 88.69 76 THR A C 1
ATOM 651 O O . THR A 1 76 ? 39.167 5.683 -28.896 1.00 88.69 76 THR A O 1
ATOM 654 N N . VAL A 1 77 ? 37.534 4.307 -28.204 1.00 85.00 77 VAL A N 1
ATOM 655 C CA . VAL A 1 77 ? 38.377 3.164 -27.827 1.00 85.00 77 VAL A CA 1
ATOM 656 C C . VAL A 1 77 ? 38.234 2.057 -28.873 1.00 85.00 77 VAL A C 1
ATOM 658 O O . VAL A 1 77 ? 37.142 1.856 -29.406 1.00 85.00 77 VAL A O 1
ATOM 661 N N . ASP A 1 78 ? 39.333 1.353 -29.160 1.00 78.56 78 ASP A N 1
ATOM 662 C CA . ASP A 1 78 ? 39.404 0.204 -30.078 1.00 78.56 78 ASP A CA 1
ATOM 663 C C . ASP A 1 78 ? 38.944 0.495 -31.525 1.00 78.56 78 ASP A C 1
ATOM 665 O O . ASP A 1 78 ? 38.602 -0.411 -32.283 1.00 78.56 78 ASP A O 1
ATOM 669 N N . ASN A 1 79 ? 38.976 1.764 -31.947 1.00 80.94 79 ASN A N 1
ATOM 670 C CA . ASN A 1 79 ? 38.531 2.227 -33.267 1.00 80.94 79 ASN A CA 1
ATOM 671 C C . ASN A 1 79 ? 39.604 2.045 -34.368 1.00 80.94 79 ASN A C 1
ATOM 673 O O . ASN A 1 79 ? 39.932 2.955 -35.136 1.00 80.94 79 ASN A O 1
ATOM 677 N N . HIS A 1 80 ? 40.202 0.857 -34.427 1.00 84.88 80 HIS A N 1
ATOM 678 C CA . HIS A 1 80 ? 41.191 0.486 -35.441 1.00 84.88 80 HIS A CA 1
ATOM 679 C C . HIS A 1 80 ? 40.536 -0.340 -36.550 1.00 84.88 80 HIS A C 1
ATOM 681 O O . HIS A 1 80 ? 39.565 -1.045 -36.307 1.00 84.88 80 HIS A O 1
ATOM 687 N N . ALA A 1 81 ? 41.053 -0.253 -37.780 1.00 84.38 81 ALA A N 1
ATOM 688 C CA . ALA A 1 81 ? 40.533 -1.072 -38.876 1.00 84.38 81 ALA A CA 1
ATOM 689 C C . ALA A 1 81 ? 40.736 -2.556 -38.560 1.00 84.38 81 ALA A C 1
ATOM 691 O O . ALA A 1 81 ? 41.809 -2.952 -38.101 1.00 84.38 81 ALA A O 1
ATOM 692 N N . VAL A 1 82 ? 39.726 -3.371 -38.856 1.00 87.62 82 VAL A N 1
ATOM 693 C CA . VAL A 1 82 ? 39.878 -4.828 -38.843 1.00 87.62 82 VAL A CA 1
ATOM 694 C C . VAL A 1 82 ? 40.532 -5.264 -40.152 1.00 87.62 82 VAL A C 1
ATOM 696 O O . VAL A 1 82 ? 40.176 -4.765 -41.217 1.00 87.62 82 VAL A O 1
ATOM 699 N N . SER A 1 83 ? 41.489 -6.188 -40.081 1.00 86.94 83 SER A N 1
ATOM 700 C CA . SER A 1 83 ? 42.205 -6.727 -41.248 1.00 86.94 83 SER A CA 1
ATOM 701 C C . SER A 1 83 ? 41.553 -7.970 -41.864 1.00 86.94 83 SER A C 1
ATOM 703 O O . SER A 1 83 ? 42.033 -8.470 -42.877 1.00 86.94 83 SER A O 1
ATOM 705 N N . PHE A 1 84 ? 40.486 -8.487 -41.254 1.00 85.69 84 PHE A N 1
ATOM 706 C CA . PHE A 1 84 ? 39.774 -9.679 -41.702 1.00 85.69 84 PHE A CA 1
ATOM 707 C C . PHE A 1 84 ? 38.264 -9.463 -41.613 1.00 85.69 84 PHE A C 1
ATOM 709 O O . PHE A 1 84 ? 37.784 -8.686 -40.786 1.00 85.69 84 PHE A O 1
ATOM 716 N N . GLU A 1 85 ? 37.516 -10.175 -42.450 1.00 88.31 85 GLU A N 1
ATOM 717 C CA . GLU A 1 85 ? 36.056 -10.148 -42.458 1.00 88.31 85 GLU A CA 1
ATOM 718 C C . GLU A 1 85 ? 35.496 -11.359 -41.708 1.00 88.31 85 GLU A C 1
ATOM 720 O O . GLU A 1 85 ? 35.960 -12.488 -41.881 1.00 88.31 85 GLU A O 1
ATOM 725 N N . MET A 1 86 ? 34.505 -11.130 -40.845 1.00 91.19 86 MET A N 1
ATOM 726 C CA . MET A 1 86 ? 33.771 -12.204 -40.182 1.00 91.19 86 MET A CA 1
ATOM 727 C C . MET A 1 86 ? 32.520 -12.545 -40.986 1.00 91.19 86 MET A C 1
ATOM 729 O O . MET A 1 86 ? 31.945 -11.694 -41.657 1.00 91.19 86 MET A O 1
ATOM 733 N N . ASN A 1 87 ? 32.043 -13.785 -40.868 1.00 88.75 87 ASN A N 1
ATOM 734 C CA . ASN A 1 87 ? 30.739 -14.138 -41.415 1.00 88.75 87 ASN A CA 1
ATOM 735 C C . ASN A 1 87 ? 29.625 -13.406 -40.636 1.00 88.75 87 ASN A C 1
ATOM 737 O O . ASN A 1 87 ? 29.458 -13.609 -39.429 1.00 88.75 87 ASN A O 1
ATOM 741 N N . GLU A 1 88 ? 28.877 -12.562 -41.345 1.00 91.25 88 GLU A N 1
ATOM 742 C CA . GLU A 1 88 ? 27.762 -11.759 -40.825 1.00 91.25 88 GLU A CA 1
ATOM 743 C C . GLU A 1 88 ? 26.390 -12.287 -41.256 1.00 91.25 88 GLU A C 1
ATOM 745 O O . GLU A 1 88 ? 25.374 -11.749 -40.830 1.00 91.25 88 GLU A O 1
ATOM 750 N N . LEU A 1 89 ? 26.321 -13.356 -42.059 1.00 87.69 89 LEU A N 1
ATOM 751 C CA . LEU A 1 89 ? 25.045 -13.902 -42.548 1.00 87.69 89 LEU A CA 1
ATOM 752 C C . LEU A 1 89 ? 24.120 -14.368 -41.414 1.00 87.69 89 LEU A C 1
ATOM 754 O O . LEU A 1 89 ? 22.910 -14.458 -41.600 1.00 87.69 89 LEU A O 1
ATOM 758 N N . GLN A 1 90 ? 24.689 -14.675 -40.248 1.00 87.94 90 GLN A N 1
ATOM 759 C CA . GLN A 1 90 ? 23.954 -15.100 -39.056 1.00 87.94 90 GLN A CA 1
ATOM 760 C C . GLN A 1 90 ? 23.623 -13.938 -38.105 1.00 87.94 90 GLN A C 1
ATOM 762 O O . GLN A 1 90 ? 22.895 -14.133 -37.132 1.00 87.94 90 GLN A O 1
ATOM 767 N N . ASP A 1 91 ? 24.125 -12.732 -38.372 1.00 94.12 91 ASP A N 1
ATOM 768 C CA . ASP A 1 91 ? 23.970 -11.582 -37.486 1.00 94.12 91 ASP A CA 1
ATOM 769 C C . ASP A 1 91 ? 22.681 -10.822 -37.830 1.00 94.12 91 ASP A C 1
ATOM 771 O O . ASP A 1 91 ? 22.667 -9.825 -38.555 1.00 94.12 91 ASP A O 1
ATOM 775 N N . VAL A 1 92 ? 21.566 -11.310 -37.288 1.00 94.06 92 VAL A N 1
ATOM 776 C CA . VAL A 1 92 ? 20.242 -10.709 -37.486 1.00 94.06 92 VAL A CA 1
ATOM 777 C C . VAL A 1 92 ? 20.025 -9.567 -36.493 1.00 94.06 92 VAL A C 1
ATOM 779 O O . VAL A 1 92 ? 19.658 -9.789 -35.340 1.00 94.06 92 VAL A O 1
ATOM 782 N N . TRP A 1 93 ? 20.249 -8.333 -36.946 1.00 95.69 93 TRP A N 1
ATOM 783 C CA . TRP A 1 93 ? 20.021 -7.126 -36.148 1.00 95.69 93 TRP A CA 1
ATOM 784 C C . TRP A 1 93 ? 18.531 -6.912 -35.870 1.00 95.69 93 TRP A C 1
ATOM 786 O O . TRP A 1 93 ? 17.735 -6.739 -36.792 1.00 95.69 93 TRP A O 1
ATOM 796 N N . VAL A 1 94 ? 18.172 -6.859 -34.591 1.00 94.06 94 VAL A N 1
ATOM 797 C CA . VAL A 1 94 ? 16.813 -6.575 -34.126 1.00 94.06 94 VAL A CA 1
ATOM 798 C C . VAL A 1 94 ? 16.719 -5.105 -33.742 1.00 94.06 94 VAL A C 1
ATOM 800 O O . VAL A 1 94 ? 17.515 -4.616 -32.941 1.00 94.06 94 VAL A O 1
ATOM 803 N N . THR A 1 95 ? 15.752 -4.379 -34.300 1.00 93.50 95 THR A N 1
ATOM 804 C CA . THR A 1 95 ? 15.513 -2.983 -33.919 1.00 93.50 95 THR A CA 1
ATOM 805 C C . THR A 1 95 ? 14.929 -2.910 -32.513 1.00 93.50 95 THR A C 1
ATOM 807 O O . THR A 1 95 ? 13.919 -3.533 -32.203 1.00 93.50 95 THR A O 1
ATOM 810 N N . TYR A 1 96 ? 15.561 -2.113 -31.659 1.00 88.44 96 TYR A N 1
ATOM 811 C CA . TYR A 1 96 ? 15.088 -1.815 -30.318 1.00 88.44 96 TYR A CA 1
ATOM 812 C C . TYR A 1 96 ? 13.923 -0.821 -30.403 1.00 88.44 96 TYR A C 1
ATOM 814 O O . TYR A 1 96 ? 14.132 0.387 -30.542 1.00 88.44 96 TYR A O 1
ATOM 822 N N . SER A 1 97 ? 12.685 -1.315 -30.335 1.00 78.62 97 SER A N 1
ATOM 823 C CA . SER A 1 97 ? 11.505 -0.453 -30.273 1.00 78.62 97 SER A CA 1
ATOM 824 C C . SER A 1 97 ? 11.177 -0.079 -28.820 1.00 78.62 97 SER A C 1
ATOM 826 O O . SER A 1 97 ? 11.304 -0.881 -27.891 1.00 78.62 97 SER A O 1
ATOM 828 N N . LYS A 1 98 ? 10.699 1.154 -28.598 1.00 60.59 98 LYS A N 1
ATOM 829 C CA . LYS A 1 98 ? 10.091 1.531 -27.308 1.00 60.59 98 LYS A CA 1
ATOM 830 C C . LYS A 1 98 ? 8.785 0.759 -27.046 1.00 60.59 98 LYS A C 1
ATOM 832 O O . LYS A 1 98 ? 8.346 0.676 -25.906 1.00 60.59 98 LYS A O 1
ATOM 837 N N . GLU A 1 99 ? 8.173 0.155 -28.058 1.00 56.22 99 GLU A N 1
ATOM 838 C CA . GLU A 1 99 ? 6.940 -0.634 -27.930 1.00 56.22 99 GLU A CA 1
ATOM 839 C C . GLU A 1 99 ? 7.193 -2.046 -27.364 1.00 56.22 99 GLU A C 1
ATOM 841 O O . GLU A 1 99 ? 6.349 -2.576 -26.637 1.00 56.22 99 GLU A O 1
ATOM 846 N N . ASP A 1 100 ? 8.396 -2.602 -27.551 1.00 52.81 100 ASP A N 1
ATOM 847 C CA . ASP A 1 100 ? 8.858 -3.835 -26.883 1.00 52.81 100 ASP A CA 1
ATOM 848 C C . ASP A 1 100 ? 9.101 -3.632 -25.374 1.00 52.81 100 ASP A C 1
ATOM 850 O O . ASP A 1 100 ? 9.072 -4.573 -24.570 1.00 52.81 100 ASP A O 1
ATOM 854 N N . ILE A 1 101 ? 9.291 -2.373 -24.966 1.00 50.09 101 ILE A N 1
ATOM 855 C CA . ILE A 1 101 ? 9.231 -1.912 -23.573 1.00 50.09 101 ILE A CA 1
ATOM 856 C C . ILE A 1 101 ? 7.753 -1.799 -23.162 1.00 50.09 101 ILE A C 1
ATOM 858 O O . ILE A 1 101 ? 7.376 -2.336 -22.127 1.00 50.09 101 ILE A O 1
ATOM 862 N N . GLY A 1 102 ? 6.899 -1.216 -24.009 1.00 43.53 102 GLY A N 1
ATOM 863 C CA . GLY A 1 102 ? 5.440 -1.114 -23.854 1.00 43.53 102 GLY A CA 1
ATOM 864 C C . GLY A 1 102 ? 4.750 -2.394 -23.377 1.00 43.53 102 GLY A C 1
ATOM 865 O O . GLY A 1 102 ? 4.162 -2.426 -22.306 1.00 43.53 102 GLY A O 1
ATOM 866 N N . LYS A 1 103 ? 4.864 -3.495 -24.118 1.00 44.50 103 LYS A N 1
ATOM 867 C CA . LYS A 1 103 ? 4.104 -4.724 -23.803 1.00 44.50 103 LYS A CA 1
ATOM 868 C C . LYS A 1 103 ? 4.669 -5.571 -22.655 1.00 44.50 103 LYS A C 1
ATOM 870 O O . LYS A 1 103 ? 3.971 -6.450 -22.164 1.00 44.50 103 LYS A O 1
ATOM 875 N N . ARG A 1 104 ? 5.915 -5.335 -22.219 1.00 48.56 104 ARG A N 1
ATOM 876 C CA . ARG A 1 104 ? 6.553 -6.076 -21.104 1.00 48.56 104 ARG A CA 1
ATOM 877 C C . ARG A 1 104 ? 6.838 -5.228 -19.855 1.00 48.56 104 ARG A C 1
ATOM 879 O O . ARG A 1 104 ? 7.188 -5.800 -18.832 1.00 48.56 104 ARG A O 1
ATOM 886 N N . LEU A 1 105 ? 6.740 -3.899 -19.934 1.00 43.19 105 LEU A N 1
ATOM 887 C CA . LEU A 1 105 ? 6.889 -2.958 -18.809 1.00 43.19 105 LEU A CA 1
ATOM 888 C C . LEU A 1 105 ? 5.657 -2.056 -18.615 1.00 43.19 105 LEU A C 1
ATOM 890 O O . LEU A 1 105 ? 5.446 -1.578 -17.509 1.00 43.19 105 LEU A O 1
ATOM 894 N N . PHE A 1 106 ? 4.839 -1.843 -19.652 1.00 44.03 106 PHE A N 1
ATOM 895 C CA . PHE A 1 106 ? 3.620 -1.018 -19.620 1.00 44.03 106 PHE A CA 1
ATOM 896 C C . PHE A 1 106 ? 2.351 -1.795 -20.011 1.00 44.03 106 PHE A C 1
ATOM 898 O O . PHE A 1 106 ? 1.329 -1.177 -20.313 1.00 44.03 106 PHE A O 1
ATOM 905 N N . GLY A 1 107 ? 2.380 -3.135 -19.930 1.00 44.62 107 GLY A N 1
ATOM 906 C CA . GLY A 1 107 ? 1.163 -3.965 -19.935 1.00 44.62 107 GLY A CA 1
ATOM 907 C C . GLY A 1 107 ? 0.152 -3.543 -18.861 1.00 44.62 107 GLY A C 1
ATOM 908 O O . GLY A 1 107 ? -1.029 -3.848 -18.967 1.00 44.62 107 GLY A O 1
ATOM 909 N N . ASP A 1 108 ? 0.603 -2.726 -17.912 1.00 53.56 108 ASP A N 1
ATOM 910 C CA . ASP A 1 108 ? -0.168 -2.293 -16.772 1.00 53.56 108 ASP A CA 1
ATOM 911 C C . ASP A 1 108 ? -0.474 -0.790 -16.793 1.00 53.56 108 ASP A C 1
ATOM 913 O O . ASP A 1 108 ? -0.821 -0.292 -15.747 1.00 53.56 108 ASP A O 1
ATOM 917 N N . SER A 1 109 ? -0.364 0.007 -17.869 1.00 55.94 109 SER A N 1
ATOM 918 C CA . SER A 1 109 ? -0.765 1.438 -17.735 1.00 55.94 109 SER A CA 1
ATOM 919 C C . SER A 1 109 ? -2.264 1.581 -17.425 1.00 55.94 109 SER A C 1
ATOM 921 O O . SER A 1 109 ? -2.659 2.322 -16.524 1.00 55.94 109 SER A O 1
ATOM 923 N N . ASP A 1 110 ? -3.094 0.810 -18.127 1.00 63.50 110 ASP A N 1
ATOM 924 C CA . ASP A 1 110 ? -4.530 0.702 -17.850 1.00 63.50 110 ASP A CA 1
ATOM 925 C C . ASP A 1 110 ? -4.797 -0.041 -16.535 1.00 63.50 110 ASP A C 1
ATOM 927 O O . ASP A 1 110 ? -5.719 0.294 -15.790 1.00 63.50 110 ASP A O 1
ATOM 931 N N . GLU A 1 111 ? -3.981 -1.047 -16.213 1.00 70.69 111 GLU A N 1
ATOM 932 C CA . GLU A 1 111 ? -4.126 -1.818 -14.979 1.00 70.69 111 GLU A CA 1
ATOM 933 C C . GLU A 1 111 ? -3.681 -1.026 -13.738 1.00 70.69 111 GLU A C 1
ATOM 935 O O . GLU A 1 111 ? -4.314 -1.130 -12.692 1.00 70.69 111 GLU A O 1
ATOM 940 N N . LEU A 1 112 ? -2.657 -0.174 -13.848 1.00 72.81 112 LEU A N 1
ATOM 941 C CA . LEU A 1 112 ? -2.221 0.766 -12.815 1.00 72.81 112 LEU A CA 1
ATOM 942 C C . LEU A 1 112 ? -3.298 1.809 -12.590 1.00 72.81 112 LEU A C 1
ATOM 944 O O . LEU A 1 112 ? -3.579 2.107 -11.438 1.00 72.81 112 LEU A O 1
ATOM 948 N N . SER A 1 113 ? -3.904 2.344 -13.656 1.00 80.50 113 SER A N 1
ATOM 949 C CA . SER A 1 113 ? -5.015 3.288 -13.523 1.00 80.50 113 SER A CA 1
ATOM 950 C C . SER A 1 113 ? -6.167 2.642 -12.756 1.00 80.50 113 SER A C 1
ATOM 952 O O . SER A 1 113 ? -6.607 3.179 -11.745 1.00 80.50 113 SER A O 1
ATOM 954 N N . LYS A 1 114 ? -6.569 1.421 -13.134 1.00 85.00 114 LYS A N 1
ATOM 955 C CA . LYS A 1 114 ? -7.611 0.659 -12.424 1.00 85.00 114 LYS A CA 1
ATOM 956 C C . LYS A 1 114 ? -7.237 0.361 -10.971 1.00 85.00 114 LYS A C 1
ATOM 958 O O . LYS A 1 114 ? -8.069 0.518 -10.081 1.00 85.00 114 LYS A O 1
ATOM 963 N N . LYS A 1 115 ? -5.989 -0.037 -10.704 1.00 85.31 115 LYS A N 1
ATOM 964 C CA . LYS A 1 115 ? -5.476 -0.256 -9.340 1.00 85.31 115 LYS A CA 1
ATOM 965 C C . LYS A 1 115 ? -5.469 1.047 -8.539 1.00 85.31 115 LYS A C 1
ATOM 967 O O . LYS A 1 115 ? -5.817 1.034 -7.363 1.00 85.31 115 LYS A O 1
ATOM 972 N N . GLN A 1 116 ? -5.128 2.172 -9.159 1.00 87.44 116 GLN A N 1
ATOM 973 C CA . GLN A 1 116 ? -5.105 3.488 -8.527 1.00 87.44 116 GLN A CA 1
ATOM 974 C C . GLN A 1 116 ? -6.519 3.990 -8.200 1.00 87.44 116 GLN A C 1
ATOM 976 O O . GLN A 1 116 ? -6.745 4.517 -7.107 1.00 87.44 116 GLN A O 1
ATOM 981 N N . ASP A 1 117 ? -7.481 3.769 -9.093 1.00 90.38 117 ASP A N 1
ATOM 982 C CA . ASP A 1 117 ? -8.897 4.052 -8.856 1.00 90.38 117 ASP A CA 1
ATOM 983 C C . ASP A 1 117 ? -9.445 3.174 -7.727 1.00 90.38 117 ASP A C 1
ATOM 985 O O . ASP A 1 117 ? -10.096 3.674 -6.808 1.00 90.38 117 ASP A O 1
ATOM 989 N N . PHE A 1 118 ? -9.094 1.886 -7.725 1.00 92.44 118 PHE A N 1
ATOM 990 C CA . PHE A 1 118 ? -9.466 0.951 -6.666 1.00 92.44 118 PHE A CA 1
ATOM 991 C C . PHE A 1 118 ? -8.876 1.346 -5.303 1.00 92.44 118 PHE A C 1
ATOM 993 O O . PHE A 1 118 ? -9.590 1.381 -4.303 1.00 92.44 118 PHE A O 1
ATOM 1000 N N . ILE A 1 119 ? -7.600 1.745 -5.255 1.00 92.69 119 ILE A N 1
ATOM 1001 C CA . ILE A 1 119 ? -6.966 2.289 -4.042 1.00 92.69 119 ILE A CA 1
ATOM 1002 C C . ILE A 1 119 ? -7.699 3.549 -3.571 1.00 92.69 119 ILE A C 1
ATOM 1004 O O . ILE A 1 119 ? -7.907 3.742 -2.372 1.00 92.69 119 ILE A O 1
ATOM 1008 N N . THR A 1 120 ? -8.092 4.420 -4.498 1.00 95.06 120 THR A N 1
ATOM 1009 C CA . THR A 1 120 ? -8.817 5.654 -4.176 1.00 95.06 120 THR A CA 1
ATOM 1010 C C . THR A 1 120 ? -10.205 5.348 -3.613 1.00 95.06 120 THR A C 1
ATOM 1012 O O . THR A 1 120 ? -10.623 5.981 -2.643 1.00 95.06 120 THR A O 1
ATOM 1015 N N . HIS A 1 121 ? -10.894 4.348 -4.164 1.00 95.44 121 HIS A N 1
ATOM 1016 C CA . HIS A 1 121 ? -12.168 3.854 -3.654 1.00 95.44 121 HIS A CA 1
ATOM 1017 C C . HIS A 1 121 ? -12.034 3.280 -2.235 1.00 95.44 121 HIS A C 1
ATOM 1019 O O . HIS A 1 121 ? -12.708 3.765 -1.327 1.00 95.44 121 HIS A O 1
ATOM 1025 N N . LEU A 1 122 ? -11.089 2.359 -2.009 1.00 96.12 122 LEU A N 1
ATOM 1026 C CA . LEU A 1 122 ? -10.834 1.775 -0.686 1.00 96.12 122 LEU A CA 1
ATOM 1027 C C . LEU A 1 122 ? -10.461 2.829 0.364 1.00 96.12 122 LEU A C 1
ATOM 1029 O O . LEU A 1 122 ? -10.855 2.731 1.523 1.00 96.12 122 LEU A O 1
ATOM 1033 N N . LYS A 1 123 ? -9.723 3.877 -0.023 1.00 96.25 123 LYS A N 1
ATOM 1034 C CA . LYS A 1 123 ? -9.416 4.996 0.882 1.00 96.25 123 LYS A CA 1
ATOM 1035 C C . LYS A 1 123 ? -10.671 5.749 1.318 1.00 96.25 123 LYS A C 1
ATOM 1037 O O . LYS A 1 123 ? -10.761 6.124 2.484 1.00 96.25 123 LYS A O 1
ATOM 1042 N N . ARG A 1 124 ? -11.628 5.971 0.411 1.00 96.25 124 ARG A N 1
ATOM 1043 C CA . ARG A 1 124 ? -12.907 6.617 0.748 1.00 96.25 124 ARG A CA 1
ATOM 1044 C C . ARG A 1 124 ? -13.750 5.736 1.665 1.00 96.25 124 ARG A C 1
ATOM 1046 O O . ARG A 1 124 ? -14.301 6.243 2.634 1.00 96.25 124 ARG A O 1
ATOM 1053 N N . GLU A 1 125 ? -13.811 4.437 1.388 1.00 97.06 125 GLU A N 1
ATOM 1054 C CA . GLU A 1 125 ? -14.536 3.478 2.225 1.00 97.06 125 GLU A CA 1
ATOM 1055 C C . GLU A 1 125 ? -13.946 3.407 3.641 1.00 97.06 125 GLU A C 1
ATOM 1057 O O . GLU A 1 125 ? -14.678 3.547 4.618 1.00 97.06 125 GLU A O 1
ATOM 1062 N N . ASN A 1 126 ? -12.618 3.325 3.767 1.00 95.25 126 ASN A N 1
ATOM 1063 C CA . ASN A 1 126 ? -11.944 3.363 5.067 1.00 95.25 126 ASN A CA 1
ATOM 1064 C C . ASN A 1 126 ? -12.232 4.657 5.838 1.00 95.25 126 ASN A C 1
ATOM 1066 O O . ASN A 1 126 ? -12.506 4.606 7.035 1.00 95.25 126 ASN A O 1
ATOM 1070 N N . GLN A 1 127 ? -12.228 5.812 5.168 1.00 97.31 127 GLN A N 1
ATOM 1071 C CA . GLN A 1 127 ? -12.590 7.080 5.809 1.00 97.31 127 GLN A CA 1
ATOM 1072 C C . GLN A 1 127 ? -14.035 7.084 6.319 1.00 97.31 127 GLN A C 1
ATOM 1074 O O . GLN A 1 127 ? -14.313 7.668 7.366 1.00 97.31 127 GLN A O 1
ATOM 1079 N N . GLU A 1 128 ? -14.964 6.457 5.600 1.00 97.69 128 GLU A N 1
ATOM 1080 C CA . GLU A 1 128 ? -16.358 6.370 6.029 1.00 97.69 128 GLU A CA 1
ATOM 1081 C C . GLU A 1 128 ? -16.532 5.400 7.204 1.00 97.69 128 GLU A C 1
ATOM 1083 O O . GLU A 1 128 ? -17.168 5.747 8.201 1.00 97.69 128 GLU A O 1
ATOM 1088 N N . LEU A 1 129 ? -15.876 4.239 7.155 1.00 97.75 129 LEU A N 1
ATOM 1089 C CA . LEU A 1 129 ? -15.841 3.289 8.267 1.00 97.75 129 LEU A CA 1
ATOM 1090 C C . LEU A 1 129 ? -15.245 3.918 9.536 1.00 97.75 129 LEU A C 1
ATOM 1092 O O . LEU A 1 129 ? -15.777 3.731 10.630 1.00 97.75 129 LEU A O 1
ATOM 1096 N N . GLU A 1 130 ? -14.192 4.729 9.415 1.00 97.38 130 GLU A N 1
ATOM 1097 C CA . GLU A 1 130 ? -13.615 5.461 10.547 1.00 97.38 130 GLU A CA 1
ATOM 1098 C C . GLU A 1 130 ? -14.594 6.468 11.171 1.00 97.38 130 GLU A C 1
ATOM 1100 O O . GLU A 1 130 ? -14.630 6.620 12.400 1.00 97.38 130 GLU A O 1
ATOM 1105 N N . LYS A 1 131 ? -15.416 7.150 10.359 1.00 97.50 131 LYS A N 1
ATOM 1106 C CA . LYS A 1 131 ? -16.476 8.035 10.872 1.00 97.50 131 LYS A CA 1
ATOM 1107 C C . LYS A 1 131 ? -17.550 7.240 11.605 1.00 97.50 131 LYS A C 1
ATOM 1109 O O . LYS A 1 131 ? -17.923 7.621 12.715 1.00 97.50 131 LYS A O 1
ATOM 1114 N N . GLN A 1 132 ? -18.011 6.131 11.028 1.00 97.31 132 GLN A N 1
ATOM 1115 C CA . GLN A 1 132 ? -19.008 5.263 11.660 1.00 97.31 132 GLN A CA 1
ATOM 1116 C C . GLN A 1 132 ? -18.502 4.719 12.999 1.00 97.31 132 GLN A C 1
ATOM 1118 O O . GLN A 1 132 ? -19.203 4.800 14.008 1.00 97.31 132 GLN A O 1
ATOM 1123 N N . LEU A 1 133 ? -17.247 4.264 13.048 1.00 97.25 133 LEU A N 1
ATOM 1124 C CA . LEU A 1 133 ? -16.608 3.797 14.276 1.00 97.25 133 LEU A CA 1
ATOM 1125 C C . LEU A 1 133 ? -16.562 4.898 15.349 1.00 97.25 133 LEU A C 1
ATOM 1127 O O . LEU A 1 133 ? -16.756 4.628 16.535 1.00 97.25 133 LEU A O 1
ATOM 1131 N N . ARG A 1 134 ? -16.311 6.150 14.950 1.00 97.25 134 ARG A N 1
ATOM 1132 C CA . ARG A 1 134 ? -16.301 7.301 15.864 1.00 97.25 134 ARG A CA 1
ATOM 1133 C C . ARG A 1 134 ? -17.684 7.567 16.456 1.00 97.25 134 ARG A C 1
ATOM 1135 O O . ARG A 1 134 ? -17.781 7.762 17.666 1.00 97.25 134 ARG A O 1
ATOM 1142 N N . LEU A 1 135 ? -18.728 7.539 15.630 1.00 96.56 135 LEU A N 1
ATOM 1143 C CA . LEU A 1 135 ? -20.114 7.711 16.077 1.00 96.56 135 LEU A CA 1
ATOM 1144 C C . LEU A 1 135 ? -20.534 6.586 17.026 1.00 96.56 135 LEU A C 1
ATOM 1146 O O . LEU A 1 135 ? -21.084 6.854 18.094 1.00 96.56 135 LEU A O 1
ATOM 1150 N N . LEU A 1 136 ? -20.195 5.338 16.693 1.00 97.00 136 LEU A N 1
ATOM 1151 C CA . LEU A 1 136 ? -20.495 4.186 17.540 1.00 97.00 136 LEU A CA 1
ATOM 1152 C C . LEU A 1 136 ? -19.818 4.306 18.913 1.00 97.00 136 LEU A C 1
ATOM 1154 O O . LEU A 1 136 ? -20.461 4.103 19.940 1.00 97.00 136 LEU A O 1
ATOM 1158 N N . LYS A 1 137 ? -18.540 4.706 18.950 1.00 96.62 137 LYS A N 1
ATOM 1159 C CA . LYS A 1 137 ? -17.805 4.939 20.206 1.00 96.62 137 LYS A CA 1
ATOM 1160 C C . LYS A 1 137 ? -18.465 6.009 21.078 1.00 96.62 137 LYS A C 1
ATOM 1162 O O . LYS A 1 137 ? -18.530 5.836 22.293 1.00 96.62 137 LYS A O 1
ATOM 1167 N N . GLN A 1 138 ? -18.957 7.092 20.477 1.00 96.19 138 GLN A N 1
ATOM 1168 C CA . GLN A 1 138 ? -19.682 8.140 21.204 1.00 96.19 138 GLN A CA 1
ATOM 1169 C C . GLN A 1 138 ? -21.013 7.625 21.764 1.00 96.19 138 GLN A C 1
ATOM 1171 O O . GLN A 1 138 ? -21.328 7.899 22.922 1.00 96.19 138 GLN A O 1
ATOM 1176 N N . GLY A 1 139 ? -21.758 6.837 20.981 1.00 96.50 139 GLY A N 1
ATOM 1177 C CA . GLY A 1 139 ? -23.006 6.211 21.426 1.00 96.50 139 GLY A CA 1
ATOM 1178 C C . GLY A 1 139 ? -22.796 5.289 22.627 1.00 96.50 139 GLY A C 1
ATOM 1179 O O . GLY A 1 139 ? -23.435 5.468 23.663 1.00 96.50 139 GLY A O 1
ATOM 1180 N N . VAL A 1 140 ? -21.824 4.377 22.531 1.00 97.25 140 VAL A N 1
ATOM 1181 C CA . VAL A 1 140 ? -21.473 3.451 23.622 1.00 97.25 140 VAL A CA 1
ATOM 1182 C C . VAL A 1 140 ? -21.038 4.208 24.879 1.00 97.25 140 VAL A C 1
ATOM 1184 O O . VAL A 1 140 ? -21.432 3.845 25.986 1.00 97.25 140 VAL A O 1
ATOM 1187 N N . PHE A 1 141 ? -20.257 5.283 24.736 1.00 97.19 141 PHE A N 1
ATOM 1188 C CA . PHE A 1 141 ? -19.845 6.104 25.876 1.00 97.19 141 PHE A CA 1
ATOM 1189 C C . PHE A 1 141 ? -21.048 6.728 26.599 1.00 97.19 141 PHE A C 1
ATOM 1191 O O . PHE A 1 141 ? -21.130 6.662 27.827 1.00 97.19 141 PHE A O 1
ATOM 1198 N N . LEU A 1 142 ? -22.006 7.277 25.846 1.00 96.62 142 LEU A N 1
ATOM 1199 C CA . LEU A 1 142 ? -23.208 7.890 26.408 1.00 96.62 142 LEU A CA 1
ATOM 1200 C C . LEU A 1 142 ? -24.092 6.863 27.135 1.00 96.62 142 LEU A C 1
ATOM 1202 O O . LEU A 1 142 ? -24.618 7.143 28.214 1.00 96.62 142 LEU A O 1
ATOM 1206 N N . GLU A 1 143 ? -24.249 5.663 26.576 1.00 97.50 143 GLU A N 1
ATOM 1207 C CA . GLU A 1 143 ? -24.982 4.570 27.229 1.00 97.50 143 GLU A CA 1
ATOM 1208 C C . GLU A 1 143 ? -24.299 4.093 28.514 1.00 97.50 143 GLU A C 1
ATOM 1210 O O . GLU A 1 143 ? -24.965 3.840 29.526 1.00 97.50 143 GLU A O 1
ATOM 1215 N N . LEU A 1 144 ? -22.967 4.025 28.509 1.00 97.75 144 LEU A N 1
ATOM 1216 C CA . LEU A 1 144 ? -22.181 3.650 29.679 1.00 97.75 144 LEU A CA 1
ATOM 1217 C C . LEU A 1 144 ? -22.313 4.697 30.792 1.00 97.75 144 LEU A C 1
ATOM 1219 O O . LEU A 1 144 ? -22.464 4.342 31.962 1.00 97.75 144 LEU A O 1
ATOM 1223 N N . GLU A 1 145 ? -22.329 5.983 30.444 1.00 97.75 145 GLU A N 1
ATOM 1224 C CA . GLU A 1 145 ? -22.553 7.068 31.399 1.00 97.75 145 GLU A CA 1
ATOM 1225 C C . GLU A 1 145 ? -23.966 7.030 32.002 1.00 97.75 145 GLU A C 1
ATOM 1227 O O . GLU A 1 145 ? -24.116 7.115 33.227 1.00 97.75 145 GLU A O 1
ATOM 1232 N N . LYS A 1 146 ? -24.998 6.806 31.176 1.00 97.81 146 LYS A N 1
ATOM 1233 C CA . LYS A 1 146 ? -26.380 6.602 31.645 1.00 97.81 146 LYS A CA 1
ATOM 1234 C C . LYS A 1 146 ? -26.471 5.431 32.621 1.00 97.81 146 LYS A C 1
ATOM 1236 O O . LYS A 1 146 ? -26.981 5.598 33.730 1.00 97.81 146 LYS A O 1
ATOM 1241 N N . SER A 1 147 ? -25.911 4.283 32.248 1.00 97.38 147 SER A N 1
ATOM 1242 C CA . SER A 1 147 ? -25.900 3.075 33.081 1.00 97.38 147 SER A CA 1
ATOM 1243 C C . SER A 1 147 ? -25.156 3.310 34.398 1.00 97.38 147 SER A C 1
ATOM 1245 O O . SER A 1 147 ? -25.622 2.929 35.473 1.00 97.38 147 SER A O 1
ATOM 1247 N N . ARG A 1 148 ? -24.020 4.018 34.359 1.00 97.94 148 ARG A N 1
ATOM 1248 C CA . ARG A 1 148 ? -23.255 4.379 35.560 1.00 97.94 148 ARG A CA 1
ATOM 1249 C C . ARG A 1 148 ? -24.062 5.265 36.505 1.00 97.94 148 ARG A C 1
ATOM 1251 O O . ARG A 1 148 ? -23.979 5.086 37.721 1.00 97.94 148 ARG A O 1
ATOM 1258 N N . ASN A 1 149 ? -24.832 6.209 35.972 1.00 97.44 149 ASN A N 1
ATOM 1259 C CA . ASN A 1 149 ? -25.695 7.072 36.773 1.00 97.44 149 ASN A CA 1
ATOM 1260 C C . ASN A 1 149 ? -26.875 6.297 37.372 1.00 97.44 149 ASN A C 1
ATOM 1262 O O . ASN A 1 149 ? -27.136 6.449 38.563 1.00 97.44 149 ASN A O 1
ATOM 1266 N N . GLN A 1 150 ? -27.500 5.390 36.616 1.00 98.19 150 GLN A N 1
ATOM 1267 C CA . GLN A 1 150 ? -28.529 4.484 37.143 1.00 98.19 150 GLN A CA 1
ATOM 1268 C C . GLN A 1 150 ? -27.997 3.630 38.300 1.00 98.19 150 GLN A C 1
ATOM 1270 O O . GLN A 1 150 ? -28.608 3.588 39.364 1.00 98.19 150 GLN A O 1
ATOM 1275 N N . VAL A 1 151 ? -26.812 3.025 38.152 1.00 98.12 151 VAL A N 1
ATOM 1276 C CA . VAL A 1 151 ? -26.176 2.247 39.229 1.00 98.12 151 VAL A CA 1
ATOM 1277 C C . VAL A 1 151 ? -25.910 3.107 40.466 1.00 98.12 151 VAL A C 1
ATOM 1279 O O . VAL A 1 151 ? -26.079 2.633 41.589 1.00 98.12 151 VAL A O 1
ATOM 1282 N N . LYS A 1 152 ? -25.506 4.374 40.303 1.00 98.12 152 LYS A N 1
ATOM 1283 C CA . LYS A 1 152 ? -25.342 5.294 41.442 1.00 98.12 152 LYS A CA 1
ATOM 1284 C C . LYS A 1 152 ? -26.670 5.547 42.157 1.00 98.12 152 LYS A C 1
ATOM 1286 O O . LYS A 1 152 ? -26.680 5.538 43.385 1.00 98.12 152 LYS A O 1
ATOM 1291 N N . THR A 1 153 ? -27.758 5.760 41.419 1.00 98.12 153 THR A N 1
ATOM 1292 C CA . THR A 1 153 ? -29.098 5.963 41.990 1.00 98.12 153 THR A CA 1
ATOM 1293 C C . THR A 1 153 ? -29.567 4.724 42.746 1.00 98.12 153 THR A C 1
ATOM 1295 O O . THR A 1 153 ? -29.854 4.819 43.936 1.00 98.12 153 THR A O 1
ATOM 1298 N N . LEU A 1 154 ? -29.495 3.545 42.121 1.00 98.25 154 LEU A N 1
ATOM 1299 C CA . LEU A 1 154 ? -29.865 2.273 42.751 1.00 98.25 154 LEU A CA 1
ATOM 1300 C C . LEU A 1 154 ? -29.040 1.984 44.013 1.00 98.25 154 LEU A C 1
ATOM 1302 O O . LEU A 1 154 ? -29.561 1.477 45.001 1.00 98.25 154 LEU A O 1
ATOM 1306 N N . LYS A 1 155 ? -27.748 2.339 44.027 1.00 98.38 155 LYS A N 1
ATOM 1307 C CA . LYS A 1 155 ? -26.914 2.216 45.234 1.00 98.38 155 LYS A CA 1
ATOM 1308 C C . LYS A 1 155 ? -27.400 3.106 46.379 1.00 98.38 155 LYS A C 1
ATOM 1310 O O . LYS A 1 155 ? -27.338 2.675 47.529 1.00 98.38 155 LYS A O 1
ATOM 1315 N N . LYS A 1 156 ? -27.871 4.323 46.083 1.00 98.19 156 LYS A N 1
ATOM 1316 C CA . LYS A 1 156 ? -28.452 5.221 47.093 1.00 98.19 156 LYS A CA 1
ATOM 1317 C C . LYS A 1 156 ? -29.766 4.660 47.629 1.00 98.19 156 LYS A C 1
ATOM 1319 O O . LYS A 1 156 ? -29.918 4.563 48.842 1.00 98.19 156 LYS A O 1
ATOM 1324 N N . GLU A 1 157 ? -30.660 4.216 46.753 1.00 98.38 157 GLU A N 1
ATOM 1325 C CA . GLU A 1 157 ? -31.929 3.587 47.148 1.00 98.38 157 GLU A CA 1
ATOM 1326 C C . GLU A 1 157 ? -31.697 2.345 48.015 1.00 98.38 157 GLU A C 1
ATOM 1328 O O . GLU A 1 157 ? -32.273 2.216 49.092 1.00 98.38 157 GLU A O 1
ATOM 1333 N N . LEU A 1 158 ? -30.762 1.476 47.619 1.00 98.38 158 LEU A N 1
ATOM 1334 C CA . LEU A 1 158 ? -30.385 0.303 48.407 1.00 98.38 158 LEU A CA 1
ATOM 1335 C C . LEU A 1 158 ? -29.851 0.683 49.795 1.00 98.38 158 LEU A C 1
ATOM 1337 O O . LEU A 1 158 ? -30.110 -0.027 50.765 1.00 98.38 158 LEU A O 1
ATOM 1341 N N . SER A 1 159 ? -29.091 1.777 49.906 1.00 98.31 159 SER A N 1
ATOM 1342 C CA . SER A 1 159 ? -28.595 2.253 51.203 1.00 98.31 159 SER A CA 1
ATOM 1343 C C . SER A 1 159 ? -29.726 2.743 52.112 1.00 98.31 159 SER A C 1
ATOM 1345 O O . SER A 1 159 ? -29.723 2.421 53.298 1.00 98.31 159 SER A O 1
ATOM 1347 N N . PHE A 1 160 ? -30.727 3.421 51.544 1.00 98.19 160 PHE A N 1
ATOM 1348 C CA . PHE A 1 160 ? -31.914 3.876 52.265 1.00 98.19 160 PHE A CA 1
ATOM 1349 C C . PHE A 1 160 ? -32.755 2.694 52.763 1.00 98.19 160 PHE A C 1
ATOM 1351 O O . PHE A 1 160 ? -33.040 2.600 53.953 1.00 98.19 160 PHE A O 1
ATOM 1358 N N . LEU A 1 161 ? -33.051 1.725 51.890 1.00 98.19 161 LEU A N 1
ATOM 1359 C CA . LEU A 1 161 ? -33.810 0.523 52.258 1.00 98.19 161 LEU A CA 1
ATOM 1360 C C . LEU A 1 161 ? -33.105 -0.314 53.332 1.00 98.19 161 LEU A C 1
ATOM 1362 O O . LEU A 1 161 ? -33.752 -0.891 54.205 1.00 98.19 161 LEU A O 1
ATOM 1366 N N . LYS A 1 162 ? -31.767 -0.386 53.298 1.00 98.31 162 LYS A N 1
ATOM 1367 C CA . LYS A 1 162 ? -30.992 -1.042 54.362 1.00 98.31 162 LYS A CA 1
ATOM 1368 C C . LYS A 1 162 ? -31.183 -0.345 55.707 1.00 98.31 162 LYS A C 1
ATOM 1370 O O . LYS A 1 162 ? -31.377 -1.031 56.704 1.00 98.31 162 LYS A O 1
ATOM 1375 N N . GLN A 1 163 ? -31.151 0.986 55.734 1.00 98.31 163 GLN A N 1
ATOM 1376 C CA . GLN A 1 163 ? -31.389 1.756 56.953 1.00 98.31 163 GLN A CA 1
ATOM 1377 C C . GLN A 1 163 ? -32.822 1.563 57.471 1.00 98.31 163 GLN A C 1
ATOM 1379 O O . GLN A 1 163 ? -33.014 1.320 58.659 1.00 98.31 163 GLN A O 1
ATOM 1384 N N . GLU A 1 164 ? -33.817 1.614 56.585 1.00 98.44 164 GLU A N 1
ATOM 1385 C CA . GLU A 1 164 ? -35.225 1.387 56.925 1.00 98.44 164 GLU A CA 1
ATOM 1386 C C . GLU A 1 164 ? -35.456 -0.005 57.526 1.00 98.44 164 GLU A C 1
ATOM 1388 O O . GLU A 1 164 ? -36.083 -0.136 58.579 1.00 98.44 164 GLU A O 1
ATOM 1393 N N . LYS A 1 165 ? -34.865 -1.041 56.918 1.00 98.31 165 LYS A N 1
ATOM 1394 C CA . LYS A 1 165 ? -34.899 -2.411 57.439 1.00 98.31 165 LYS A CA 1
ATOM 1395 C C . LYS A 1 165 ? -34.319 -2.504 58.855 1.00 98.31 165 LYS A C 1
ATOM 1397 O O . LYS A 1 165 ? -34.913 -3.172 59.697 1.00 98.31 165 LYS A O 1
ATOM 1402 N N . GLU A 1 166 ? -33.176 -1.871 59.122 1.00 98.44 166 GLU A N 1
ATOM 1403 C CA . GLU A 1 166 ? -32.560 -1.889 60.459 1.00 98.44 166 GLU A CA 1
ATOM 1404 C C . GLU A 1 166 ? -33.437 -1.182 61.502 1.00 98.44 166 GLU A C 1
ATOM 1406 O O . GLU A 1 166 ? -33.639 -1.717 62.591 1.00 98.44 166 GLU A O 1
ATOM 1411 N N . MET A 1 167 ? -34.048 -0.043 61.157 1.00 98.06 167 MET A N 1
ATOM 1412 C CA . MET A 1 167 ? -34.998 0.641 62.047 1.00 98.06 167 MET A CA 1
ATOM 1413 C C . MET A 1 167 ? -36.227 -0.229 62.357 1.00 98.06 167 MET A C 1
ATOM 1415 O O . MET A 1 167 ? -36.664 -0.305 63.506 1.00 98.06 167 MET A O 1
ATOM 1419 N N . ALA A 1 168 ? -36.769 -0.924 61.353 1.00 97.75 168 ALA A N 1
ATOM 1420 C CA . ALA A 1 168 ? -37.895 -1.837 61.540 1.00 97.75 168 ALA A CA 1
ATOM 1421 C C . ALA A 1 168 ? -37.524 -3.049 62.413 1.00 97.75 168 ALA A C 1
ATOM 1423 O O . ALA A 1 168 ? -38.318 -3.473 63.257 1.00 97.75 168 ALA A O 1
ATOM 1424 N N . LEU A 1 169 ? -36.315 -3.597 62.246 1.00 98.06 169 LEU A N 1
ATOM 1425 C CA . LEU A 1 169 ? -35.806 -4.684 63.085 1.00 98.06 169 LEU A CA 1
ATOM 1426 C C . LEU A 1 169 ? -35.653 -4.254 64.545 1.00 98.06 169 LEU A C 1
ATOM 1428 O O . LEU A 1 169 ? -36.005 -5.030 65.434 1.00 98.06 169 LEU A O 1
ATOM 1432 N N . GLU A 1 170 ? -35.173 -3.037 64.796 1.00 98.00 170 GLU A N 1
ATOM 1433 C CA . GLU A 1 170 ? -35.061 -2.498 66.152 1.00 98.00 170 GLU A CA 1
ATOM 1434 C C . GLU A 1 170 ? -36.441 -2.301 66.791 1.00 98.00 170 GLU A C 1
ATOM 1436 O O . GLU A 1 170 ? -36.698 -2.803 67.883 1.00 98.00 170 GLU A O 1
ATOM 1441 N N . SER A 1 171 ? -37.391 -1.718 66.054 1.00 97.81 171 SER A N 1
ATOM 1442 C CA . SER A 1 171 ? -38.780 -1.589 66.515 1.00 97.81 171 SER A CA 1
ATOM 1443 C C . SER A 1 171 ? -39.416 -2.947 66.854 1.00 97.81 171 SER A C 1
ATOM 1445 O O . SER A 1 171 ? -40.117 -3.090 67.860 1.00 97.81 171 SER A O 1
ATOM 1447 N N . LEU A 1 172 ? -39.135 -3.985 66.057 1.00 97.31 172 LEU A N 1
ATOM 1448 C CA . LEU A 1 172 ? -39.591 -5.348 66.334 1.00 97.31 172 LEU A CA 1
ATOM 1449 C C . LEU A 1 172 ? -38.965 -5.921 67.615 1.00 97.31 172 LEU A C 1
ATOM 1451 O O . LEU A 1 172 ? -39.654 -6.620 68.364 1.00 97.31 172 LEU A O 1
ATOM 1455 N N . ARG A 1 173 ? -37.679 -5.653 67.878 1.00 96.44 173 ARG A N 1
ATOM 1456 C CA . ARG A 1 173 ? -37.014 -6.062 69.128 1.00 96.44 173 ARG A CA 1
ATOM 1457 C C . ARG A 1 173 ? -37.680 -5.404 70.332 1.00 96.44 173 ARG A C 1
ATOM 1459 O O . ARG A 1 173 ? -38.031 -6.119 71.271 1.00 96.44 173 ARG A O 1
ATOM 1466 N N . ASP A 1 174 ? -37.944 -4.103 70.261 1.00 96.25 174 ASP A N 1
ATOM 1467 C CA . ASP A 1 174 ? -38.633 -3.357 71.318 1.00 96.25 174 ASP A CA 1
ATOM 1468 C C . ASP A 1 174 ? -40.036 -3.909 71.586 1.00 96.25 174 ASP A C 1
ATOM 1470 O O . ASP A 1 174 ? -40.428 -4.123 72.736 1.00 96.25 174 ASP A O 1
ATOM 1474 N N . MET A 1 175 ? -40.804 -4.194 70.528 1.00 95.44 175 MET A N 1
ATOM 1475 C CA . MET A 1 175 ? -42.131 -4.803 70.660 1.00 95.44 175 MET A CA 1
ATOM 1476 C C . MET A 1 175 ? -42.063 -6.179 71.325 1.00 95.44 175 MET A C 1
ATOM 1478 O O . MET A 1 175 ? -42.846 -6.459 72.234 1.00 95.44 175 MET A O 1
ATOM 1482 N N . LYS A 1 176 ? -41.108 -7.030 70.928 1.00 92.31 176 LYS A N 1
ATOM 1483 C CA . LYS A 1 176 ? -40.907 -8.342 71.559 1.00 92.31 176 LYS A CA 1
ATOM 1484 C C . LYS A 1 176 ? -40.576 -8.212 73.045 1.00 92.31 176 LYS A C 1
ATOM 1486 O O . LYS A 1 176 ? -41.149 -8.944 73.847 1.00 92.31 176 LYS A O 1
ATOM 1491 N N . GLN A 1 177 ? -39.713 -7.270 73.427 1.00 91.44 177 GLN A N 1
ATOM 1492 C CA . GLN A 1 177 ? -39.399 -7.013 74.837 1.00 91.44 177 GLN A CA 1
ATOM 1493 C C . GLN A 1 177 ? -40.633 -6.550 75.625 1.00 91.44 177 GLN A C 1
ATOM 1495 O O . GLN A 1 177 ? -40.894 -7.067 76.711 1.00 91.44 177 GLN A O 1
ATOM 1500 N N . LYS A 1 178 ? -41.448 -5.646 75.063 1.00 91.69 178 LYS A N 1
ATOM 1501 C CA . LYS A 1 178 ? -42.708 -5.203 75.687 1.00 91.69 178 LYS A CA 1
ATOM 1502 C C . LYS A 1 178 ? -43.697 -6.352 75.890 1.00 91.69 178 LYS A C 1
ATOM 1504 O O . LYS A 1 178 ? -44.303 -6.439 76.952 1.00 91.69 178 LYS A O 1
ATOM 1509 N N . ILE A 1 179 ? -43.834 -7.255 74.916 1.00 86.12 179 ILE A N 1
ATOM 1510 C CA . ILE A 1 179 ? -44.699 -8.441 75.037 1.00 86.12 179 ILE A CA 1
ATOM 1511 C C . ILE A 1 179 ? -44.232 -9.348 76.182 1.00 86.12 179 ILE A C 1
ATOM 1513 O O . ILE A 1 179 ? -45.060 -9.812 76.964 1.00 86.12 179 ILE A O 1
ATOM 1517 N N . VAL A 1 180 ? -42.919 -9.572 76.312 1.00 80.88 180 VAL A N 1
ATOM 1518 C CA . VAL A 1 180 ? -42.347 -10.361 77.418 1.00 80.88 180 VAL A CA 1
ATOM 1519 C C . VAL A 1 180 ? -42.680 -9.734 78.777 1.00 80.88 180 VAL A C 1
ATOM 1521 O O . VAL A 1 180 ? -43.014 -10.457 79.712 1.00 80.88 180 VAL A O 1
ATOM 1524 N N . LEU A 1 181 ? -42.642 -8.402 78.888 1.00 80.31 181 LEU A N 1
ATOM 1525 C CA . LEU A 1 181 ? -42.977 -7.683 80.124 1.00 80.31 181 LEU A CA 1
ATOM 1526 C C . LEU A 1 181 ? -44.476 -7.698 80.453 1.00 80.31 181 LEU A C 1
ATOM 1528 O O . LEU A 1 181 ? -44.838 -7.779 81.623 1.00 80.31 181 LEU A O 1
ATOM 1532 N N . LEU A 1 182 ? -45.346 -7.627 79.442 1.00 78.94 182 LEU A N 1
ATOM 1533 C CA . LEU A 1 182 ? -46.804 -7.633 79.618 1.00 78.94 182 LEU A CA 1
ATOM 1534 C C . LEU A 1 182 ? -47.375 -9.023 79.929 1.00 78.94 182 LEU A C 1
ATOM 1536 O O . LEU A 1 182 ? -48.520 -9.124 80.359 1.00 78.94 182 LEU A O 1
ATOM 1540 N N . ASN A 1 183 ? -46.596 -10.090 79.729 1.00 67.25 183 ASN A N 1
ATOM 1541 C CA . ASN A 1 183 ? -47.040 -11.467 79.941 1.00 67.25 183 ASN A CA 1
ATOM 1542 C C . ASN A 1 183 ? -46.088 -12.256 80.871 1.00 67.25 183 ASN A C 1
ATOM 1544 O O . ASN A 1 183 ? -45.548 -13.294 80.476 1.00 67.25 183 ASN A O 1
ATOM 1548 N N . PRO A 1 184 ? -45.869 -11.801 82.124 1.00 54.00 184 PRO A N 1
ATOM 1549 C CA . PRO A 1 184 ? -44.879 -12.398 83.026 1.00 54.00 184 PRO A CA 1
ATOM 1550 C C . PRO A 1 184 ? -45.203 -13.848 83.431 1.00 54.00 184 PRO A C 1
ATOM 1552 O O . PRO A 1 184 ? -44.314 -14.572 83.872 1.00 54.00 184 PRO A O 1
ATOM 1555 N N . PHE A 1 185 ? -46.448 -14.298 83.235 1.00 46.97 185 PHE A N 1
ATOM 1556 C CA . PHE A 1 185 ? -46.941 -15.610 83.670 1.00 46.97 185 PHE A CA 1
ATOM 1557 C C . PHE A 1 185 ? -46.869 -16.726 82.611 1.00 46.97 185 PHE A C 1
ATOM 1559 O O . PHE A 1 185 ? -47.241 -17.857 82.901 1.00 46.97 185 PHE A O 1
ATOM 1566 N N . LYS A 1 186 ? -46.347 -16.469 81.402 1.00 47.91 186 LYS A N 1
ATOM 1567 C CA . LYS A 1 186 ? -46.155 -17.505 80.358 1.00 47.91 186 LYS A CA 1
ATOM 1568 C C . LYS A 1 186 ? -44.731 -18.078 80.300 1.00 47.91 186 LYS A C 1
ATOM 1570 O O . LYS A 1 186 ? -44.298 -18.573 79.263 1.00 47.91 186 LYS A O 1
ATOM 1575 N N . LYS A 1 187 ? -43.971 -18.000 81.397 1.00 44.53 187 LYS A N 1
ATOM 1576 C CA . LYS A 1 187 ? -42.539 -18.347 81.396 1.00 44.53 187 LYS A CA 1
ATOM 1577 C C . LYS A 1 187 ? -42.228 -19.850 81.444 1.00 44.53 187 LYS A C 1
ATOM 1579 O O . LYS A 1 187 ? -41.071 -20.203 81.256 1.00 44.53 187 LYS A O 1
ATOM 1584 N N . ASP A 1 188 ? -43.227 -20.721 81.601 1.00 44.62 188 ASP A N 1
ATOM 1585 C CA . ASP A 1 188 ? -43.006 -22.174 81.694 1.00 44.62 188 ASP A CA 1
ATOM 1586 C C . ASP A 1 188 ? -43.874 -23.035 80.764 1.00 44.62 188 ASP A C 1
ATOM 1588 O O . ASP A 1 188 ? -43.989 -24.243 80.955 1.00 44.62 188 ASP A O 1
ATOM 1592 N N . SER A 1 189 ? -44.397 -22.483 79.665 1.00 48.16 189 SER A N 1
ATOM 1593 C CA . SER A 1 189 ? -44.790 -23.351 78.550 1.00 48.16 189 SER A CA 1
ATOM 1594 C C . SER A 1 189 ? -43.543 -23.763 77.767 1.00 48.16 189 SER A C 1
ATOM 1596 O O . SER A 1 189 ? -43.243 -23.211 76.704 1.00 48.16 189 SER A O 1
ATOM 1598 N N . ARG A 1 190 ? -42.768 -24.714 78.297 1.00 46.47 190 ARG A N 1
ATOM 1599 C CA . ARG A 1 190 ? -41.779 -25.419 77.477 1.00 46.47 190 ARG A CA 1
ATOM 1600 C C . ARG A 1 190 ? -42.561 -26.156 76.397 1.00 46.47 190 ARG A C 1
ATOM 1602 O O . ARG A 1 190 ? -43.276 -27.104 76.700 1.00 46.47 190 ARG A O 1
ATOM 1609 N N . LEU A 1 191 ? -42.444 -25.704 75.153 1.00 45.78 191 LEU A N 1
ATOM 1610 C CA . LEU A 1 191 ? -42.878 -26.479 73.997 1.00 45.78 191 LEU A CA 1
ATOM 1611 C C . LEU A 1 191 ? -42.059 -27.771 73.987 1.00 45.78 191 LEU A C 1
ATOM 1613 O O . LEU A 1 191 ? -40.860 -27.770 73.714 1.00 45.78 191 LEU A O 1
ATOM 1617 N N . VAL A 1 192 ? -42.704 -28.864 74.366 1.00 50.72 192 VAL A N 1
ATOM 1618 C CA . VAL A 1 192 ? -42.143 -30.208 74.307 1.00 50.72 192 VAL A CA 1
ATOM 1619 C C . VAL A 1 192 ? -42.484 -30.760 72.922 1.00 50.72 192 VAL A C 1
ATOM 1621 O O . VAL A 1 192 ? -43.640 -30.686 72.512 1.00 50.72 192 VAL A O 1
ATOM 1624 N N . SER A 1 193 ? -41.502 -31.274 72.171 1.00 53.69 193 SER A N 1
ATOM 1625 C CA . SER A 1 193 ? -41.798 -31.943 70.894 1.00 53.69 193 SER A CA 1
ATOM 1626 C C . SER A 1 193 ? -42.731 -33.136 71.131 1.00 53.69 193 SER A C 1
ATOM 1628 O O . SER A 1 193 ? -42.703 -33.734 72.207 1.00 53.69 193 SER A O 1
ATOM 1630 N N . TYR A 1 194 ? -43.540 -33.510 70.136 1.00 53.25 194 TYR A N 1
ATOM 1631 C CA . TYR A 1 194 ? -44.466 -34.646 70.249 1.00 53.25 194 TYR A CA 1
ATOM 1632 C C . TYR A 1 194 ? -43.764 -35.924 70.735 1.00 53.25 194 TYR A C 1
ATOM 1634 O O . TYR A 1 194 ? -44.221 -36.571 71.672 1.00 53.25 194 TYR A O 1
ATOM 1642 N N . GLU A 1 195 ? -42.583 -36.222 70.191 1.00 54.88 195 GLU A N 1
ATOM 1643 C CA . GLU A 1 195 ? -41.750 -37.360 70.605 1.00 54.88 195 GLU A CA 1
ATOM 1644 C C . GLU A 1 195 ? -41.349 -37.292 72.086 1.00 54.88 195 GLU A C 1
ATOM 1646 O O . GLU A 1 195 ? -41.387 -38.294 72.797 1.00 54.88 195 GLU A O 1
ATOM 1651 N N . ARG A 1 196 ? -41.008 -36.098 72.579 1.00 58.50 196 ARG A N 1
ATOM 1652 C CA . ARG A 1 196 ? -40.633 -35.877 73.978 1.00 58.50 196 ARG A CA 1
ATOM 1653 C C . ARG A 1 196 ? -41.859 -35.917 74.903 1.00 58.50 196 ARG A C 1
ATOM 1655 O O . ARG A 1 196 ? -41.713 -36.340 76.044 1.00 58.50 196 ARG A O 1
ATOM 1662 N N . MET A 1 197 ? -43.053 -35.541 74.429 1.00 57.62 197 MET A N 1
ATOM 1663 C CA . MET A 1 197 ? -44.306 -35.741 75.175 1.00 57.62 197 MET A CA 1
ATOM 1664 C C . MET A 1 197 ? -44.633 -37.227 75.321 1.00 57.62 197 MET A C 1
ATOM 1666 O O . MET A 1 197 ? -44.971 -37.665 76.417 1.00 57.62 197 MET A O 1
ATOM 1670 N N . VAL A 1 198 ? -44.491 -38.003 74.242 1.00 58.47 198 VAL A N 1
ATOM 1671 C CA . VAL A 1 198 ? -44.707 -39.457 74.269 1.00 58.47 198 VAL A CA 1
ATOM 1672 C C . VAL A 1 198 ? -43.720 -40.130 75.228 1.00 58.47 198 VAL A C 1
ATOM 1674 O O . VAL A 1 198 ? -44.142 -40.921 76.065 1.00 58.47 198 VAL A O 1
ATOM 1677 N N . ASP A 1 199 ? -42.431 -39.775 75.183 1.00 62.94 199 ASP A N 1
ATOM 1678 C CA . ASP A 1 199 ? -41.423 -40.304 76.120 1.00 62.94 199 ASP A CA 1
ATOM 1679 C C . ASP A 1 199 ? -41.741 -39.943 77.587 1.00 62.94 199 ASP A C 1
ATOM 1681 O O . ASP A 1 199 ? -41.574 -40.774 78.477 1.00 62.94 199 ASP A O 1
ATOM 1685 N N . LEU A 1 200 ? -42.264 -38.739 77.857 1.00 60.53 200 LEU A N 1
ATOM 1686 C CA . LEU A 1 200 ? -42.687 -38.341 79.206 1.00 60.53 200 LEU A CA 1
ATOM 1687 C C . LEU A 1 200 ? -43.915 -39.122 79.696 1.00 60.53 200 LEU A C 1
ATOM 1689 O O . LEU A 1 200 ? -43.913 -39.562 80.841 1.00 60.53 200 LEU A O 1
ATOM 1693 N N . LEU A 1 201 ? -44.920 -39.348 78.841 1.00 61.28 201 LEU A N 1
ATOM 1694 C CA . LEU A 1 201 ? -46.100 -40.162 79.174 1.00 61.28 201 LEU A CA 1
ATOM 1695 C C . LEU A 1 201 ? -45.740 -41.627 79.455 1.00 61.28 201 LEU A C 1
ATOM 1697 O O . LEU A 1 201 ? -46.346 -42.257 80.315 1.00 61.28 201 LEU A O 1
ATOM 1701 N N . VAL A 1 202 ? -44.741 -42.172 78.752 1.00 62.31 202 VAL A N 1
ATOM 1702 C CA . VAL A 1 202 ? -44.256 -43.542 78.989 1.00 62.31 202 VAL A CA 1
ATOM 1703 C C . VAL A 1 202 ? -43.492 -43.651 80.313 1.00 62.31 202 VAL A C 1
ATOM 1705 O O . VAL A 1 202 ? -43.561 -44.688 80.972 1.00 62.31 202 VAL A O 1
ATOM 1708 N N . ARG A 1 203 ? -42.747 -42.609 80.704 1.00 60.94 203 ARG A N 1
ATOM 1709 C CA . ARG A 1 203 ? -41.906 -42.624 81.914 1.00 60.94 203 ARG A CA 1
ATOM 1710 C C . ARG A 1 203 ? -42.649 -42.246 83.190 1.00 60.94 203 ARG A C 1
ATOM 1712 O O . ARG A 1 203 ? -42.302 -42.763 84.246 1.00 60.94 203 ARG A O 1
ATOM 1719 N N . GLU A 1 204 ? -43.624 -41.348 83.103 1.00 66.50 204 GLU A N 1
ATOM 1720 C CA . GLU A 1 204 ? -44.381 -40.831 84.245 1.00 66.50 204 GLU A CA 1
ATOM 1721 C C . GLU A 1 204 ? -45.891 -41.004 83.992 1.00 66.50 204 GLU A C 1
ATOM 1723 O O . GLU A 1 204 ? -46.543 -40.087 83.487 1.00 66.50 204 GLU A O 1
ATOM 1728 N N . PRO A 1 205 ? -46.461 -42.181 84.318 1.00 59.19 205 PRO A N 1
ATOM 1729 C CA . PRO A 1 205 ? -47.844 -42.530 83.975 1.00 59.19 205 PRO A CA 1
ATOM 1730 C C . PRO A 1 205 ? -48.912 -41.739 84.751 1.00 59.19 205 PRO A C 1
ATOM 1732 O O . PRO A 1 205 ? -50.085 -41.807 84.397 1.00 59.19 205 PRO A O 1
ATOM 1735 N N . ASP A 1 206 ? -48.523 -40.954 85.760 1.00 55.31 206 ASP A N 1
ATOM 1736 C CA . ASP A 1 206 ? -49.432 -40.178 86.619 1.00 55.31 206 ASP A CA 1
ATOM 1737 C C . ASP A 1 206 ? -49.855 -38.821 86.000 1.00 55.31 206 ASP A C 1
ATOM 1739 O O . ASP A 1 206 ? -50.450 -37.972 86.668 1.00 55.31 206 ASP A O 1
ATOM 1743 N N . MET A 1 207 ? -49.538 -38.567 84.725 1.00 56.47 207 MET A N 1
ATOM 1744 C CA . MET A 1 207 ? -49.993 -37.365 84.014 1.00 56.47 207 MET A CA 1
ATOM 1745 C C . MET A 1 207 ? -51.429 -37.540 83.506 1.00 56.47 207 MET A C 1
ATOM 1747 O O . MET A 1 207 ? -51.716 -38.450 82.731 1.00 56.47 207 MET A O 1
ATOM 1751 N N . VAL A 1 208 ? -52.335 -36.640 83.904 1.00 56.47 208 VAL A N 1
ATOM 1752 C CA . VAL A 1 208 ? -53.764 -36.723 83.572 1.00 56.47 208 VAL A CA 1
ATOM 1753 C C . VAL A 1 208 ? -54.183 -35.523 82.734 1.00 56.47 208 VAL A C 1
ATOM 1755 O O . VAL A 1 208 ? -54.165 -34.384 83.190 1.00 56.47 208 VAL A O 1
ATOM 1758 N N . GLY A 1 209 ? -54.664 -35.810 81.526 1.00 54.94 209 GLY A N 1
ATOM 1759 C CA . GLY A 1 209 ? -55.513 -34.906 80.757 1.00 54.94 209 GLY A CA 1
ATOM 1760 C C . GLY A 1 209 ? -54.839 -34.280 79.541 1.00 54.94 209 GLY A C 1
ATOM 1761 O O . GLY A 1 209 ? -53.891 -33.507 79.656 1.00 54.94 209 GLY A O 1
ATOM 1762 N N . LEU A 1 210 ? -55.407 -34.593 78.376 1.00 50.16 210 LEU A N 1
ATOM 1763 C CA . LEU A 1 210 ? -55.165 -33.949 77.090 1.00 50.16 210 LEU A CA 1
ATOM 1764 C C . LEU A 1 210 ? -56.344 -33.005 76.820 1.00 50.16 210 LEU A C 1
ATOM 1766 O O . LEU A 1 210 ? -57.471 -33.477 76.677 1.00 50.16 210 LEU A O 1
ATOM 1770 N N . ARG A 1 211 ? -56.113 -31.689 76.723 1.00 47.72 211 ARG A N 1
ATOM 1771 C CA . ARG A 1 211 ? -57.124 -30.772 76.164 1.00 47.72 211 ARG A CA 1
ATOM 1772 C C . ARG A 1 211 ? -56.872 -30.587 74.670 1.00 47.72 211 ARG A C 1
ATOM 1774 O O . ARG A 1 211 ? -55.798 -30.127 74.272 1.00 47.72 211 ARG A O 1
ATOM 1781 N N . VAL A 1 212 ? -57.870 -30.932 73.862 1.00 46.88 212 VAL A N 1
ATOM 1782 C CA . VAL A 1 212 ? -57.908 -30.671 72.418 1.00 46.88 212 VAL A CA 1
ATOM 1783 C C . VAL A 1 212 ? -58.906 -29.545 72.191 1.00 46.88 212 VAL A C 1
ATOM 1785 O O . VAL A 1 212 ? -60.066 -29.681 72.573 1.00 46.88 212 VAL A O 1
ATOM 1788 N N . VAL A 1 213 ? -58.470 -28.432 71.606 1.00 42.34 213 VAL A N 1
ATOM 1789 C CA . VAL A 1 213 ? -59.373 -27.355 71.179 1.00 42.34 213 VAL A CA 1
ATOM 1790 C C . VAL A 1 213 ? -59.130 -27.147 69.690 1.00 42.34 213 VAL A C 1
ATOM 1792 O O . VAL A 1 213 ? -58.000 -26.918 69.277 1.00 42.34 213 VAL A O 1
ATOM 1795 N N . GLU A 1 214 ? -60.180 -27.314 68.884 1.00 39.84 214 GLU A N 1
ATOM 1796 C CA . GLU A 1 214 ? -60.199 -26.989 67.446 1.00 39.84 214 GLU A CA 1
ATOM 1797 C C . GLU A 1 214 ? -59.014 -27.527 66.615 1.00 39.84 214 GLU A C 1
ATOM 1799 O O . GLU A 1 214 ? -58.406 -26.818 65.820 1.00 39.84 214 GLU A O 1
ATOM 1804 N N . GLY A 1 215 ? -58.695 -28.817 66.756 1.00 47.94 215 GLY A N 1
ATOM 1805 C CA . GLY A 1 215 ? -57.734 -29.494 65.872 1.00 47.94 215 GLY A CA 1
ATOM 1806 C C . GLY A 1 215 ? -56.255 -29.266 66.202 1.00 47.94 215 GLY A C 1
ATOM 1807 O O . GLY A 1 215 ? -55.406 -29.888 65.567 1.00 47.94 215 GLY A O 1
ATOM 1808 N N . GLU A 1 216 ? -55.942 -28.482 67.235 1.00 46.06 216 GLU A N 1
ATOM 1809 C CA . GLU A 1 216 ? -54.608 -28.396 67.826 1.00 46.06 216 GLU A CA 1
ATOM 1810 C C . GLU A 1 216 ? -54.652 -28.912 69.277 1.00 46.06 216 GLU A C 1
ATOM 1812 O O . GLU A 1 216 ? -55.453 -28.495 70.116 1.00 46.06 216 GLU A O 1
ATOM 1817 N N . VAL A 1 217 ? -53.808 -29.900 69.585 1.00 46.44 217 VAL A N 1
ATOM 1818 C CA . VAL A 1 217 ? -53.608 -30.378 70.961 1.00 46.44 217 VAL A CA 1
ATOM 1819 C C . VAL A 1 217 ? -52.758 -29.347 71.680 1.00 46.44 217 VAL A C 1
ATOM 1821 O O . VAL A 1 217 ? -51.661 -29.077 71.200 1.00 46.44 217 VAL A O 1
ATOM 1824 N N . THR A 1 218 ? -53.184 -28.806 72.826 1.00 58.34 218 THR A N 1
ATOM 1825 C CA . THR A 1 218 ? -52.359 -27.767 73.470 1.00 58.34 218 THR A CA 1
ATOM 1826 C C . THR A 1 218 ? -52.249 -27.808 74.986 1.00 58.34 218 THR A C 1
ATOM 1828 O O . THR A 1 218 ? -51.710 -26.852 75.518 1.00 58.34 218 THR A O 1
ATOM 1831 N N . THR A 1 219 ? -52.642 -28.830 75.753 1.00 49.81 219 THR A N 1
ATOM 1832 C CA . THR A 1 219 ? -52.182 -28.880 77.165 1.00 49.81 219 THR A CA 1
ATOM 1833 C C . THR A 1 219 ? -52.116 -30.293 77.736 1.00 49.81 219 THR A C 1
ATOM 1835 O O . THR A 1 219 ? -53.119 -31.001 77.684 1.00 49.81 219 THR A O 1
ATOM 1838 N N . MET A 1 220 ? -50.967 -30.667 78.317 1.00 50.53 220 MET A N 1
ATOM 1839 C CA . MET A 1 220 ? -50.868 -31.752 79.305 1.00 50.53 220 MET A CA 1
ATOM 1840 C C . MET A 1 220 ? -50.808 -31.157 80.713 1.00 50.53 220 MET A C 1
ATOM 1842 O O . MET A 1 220 ? -50.059 -30.201 80.942 1.00 50.53 220 MET A O 1
ATOM 1846 N N . LEU A 1 221 ? -51.576 -31.724 81.645 1.00 49.56 221 LEU A N 1
ATOM 1847 C CA . LEU A 1 221 ? -51.560 -31.349 83.058 1.00 49.56 221 LEU A CA 1
ATOM 1848 C C . LEU A 1 221 ? -50.890 -32.465 83.869 1.00 49.56 221 LEU A C 1
ATOM 1850 O O . LEU A 1 221 ? -51.306 -33.623 83.832 1.00 49.56 221 LEU A O 1
ATOM 1854 N N . LYS A 1 222 ? -49.836 -32.121 84.613 1.00 50.28 222 LYS A N 1
ATOM 1855 C CA . LYS A 1 222 ? -49.274 -33.013 85.634 1.00 50.28 222 LYS A CA 1
ATOM 1856 C C . LYS A 1 222 ? -49.936 -32.676 86.965 1.00 50.28 222 LYS A C 1
ATOM 1858 O O . LYS A 1 222 ? -49.781 -31.558 87.453 1.00 50.28 222 LYS A O 1
ATOM 1863 N N . LEU A 1 223 ? -50.671 -33.630 87.530 1.00 49.34 223 LEU A N 1
ATOM 1864 C CA . LEU A 1 223 ? -51.234 -33.527 88.873 1.00 49.34 223 LEU A CA 1
ATOM 1865 C C . LEU A 1 223 ? -50.270 -34.213 89.840 1.00 49.34 223 LEU A C 1
ATOM 1867 O O . LEU A 1 223 ? -50.311 -35.425 90.016 1.00 49.34 223 LEU A O 1
ATOM 1871 N N . SER A 1 224 ? -49.367 -33.446 90.447 1.00 41.78 224 SER A N 1
ATOM 1872 C CA . SER A 1 224 ? -48.506 -33.945 91.522 1.00 41.78 224 SER A CA 1
ATOM 1873 C C . SER A 1 224 ? -48.772 -33.140 92.790 1.00 41.78 224 SER A C 1
ATOM 1875 O O . SER A 1 224 ? -48.162 -32.096 93.004 1.00 41.78 224 SER A O 1
ATOM 1877 N N . GLY A 1 225 ? -49.697 -33.603 93.633 1.00 47.41 225 GLY A N 1
ATOM 1878 C CA . GLY A 1 225 ? -50.105 -32.849 94.825 1.00 47.41 225 GLY A CA 1
ATOM 1879 C C . GLY A 1 225 ? -50.838 -31.536 94.499 1.00 47.41 225 GLY A C 1
ATOM 1880 O O . GLY A 1 225 ? -51.409 -31.395 93.424 1.00 47.41 225 GLY A O 1
ATOM 1881 N N . LEU A 1 226 ? -50.856 -30.592 95.452 1.00 31.36 226 LEU A N 1
ATOM 1882 C CA . LEU A 1 226 ? -51.648 -29.341 95.441 1.00 31.36 226 LEU A CA 1
ATOM 1883 C C . LEU A 1 226 ? -51.308 -28.329 94.321 1.00 31.36 226 LEU A C 1
ATOM 1885 O O . LEU A 1 226 ? -51.887 -27.244 94.305 1.00 31.36 226 LEU A O 1
ATOM 1889 N N . GLU A 1 227 ? -50.410 -28.648 93.389 1.00 37.47 227 GLU A N 1
ATOM 1890 C CA . GLU A 1 227 ? -49.999 -27.739 92.315 1.00 37.47 227 GLU A CA 1
ATOM 1891 C C . GLU A 1 227 ? -50.256 -28.339 90.928 1.00 37.47 227 GLU A C 1
ATOM 1893 O O . GLU A 1 227 ? -50.016 -29.520 90.672 1.00 37.47 227 GLU A O 1
ATOM 1898 N N . VAL A 1 228 ? -50.756 -27.493 90.021 1.00 40.88 228 VAL A N 1
ATOM 1899 C CA . VAL A 1 228 ? -51.075 -27.840 88.632 1.00 40.88 228 VAL A CA 1
ATOM 1900 C C . VAL A 1 228 ? -50.088 -27.130 87.709 1.00 40.88 228 VAL A C 1
ATOM 1902 O O . VAL A 1 228 ? -50.052 -25.900 87.667 1.00 40.88 228 VAL A O 1
ATOM 1905 N N . HIS A 1 229 ? -49.323 -27.892 86.924 1.00 42.22 229 HIS A N 1
ATOM 1906 C CA . HIS A 1 229 ? -48.436 -27.349 85.891 1.00 42.22 229 HIS A CA 1
ATOM 1907 C C . HIS A 1 229 ? -48.988 -27.658 84.492 1.00 42.22 229 HIS A C 1
ATOM 1909 O O . HIS A 1 229 ? -49.281 -28.813 84.180 1.00 42.22 229 HIS A O 1
ATOM 1915 N N . ALA A 1 230 ? -49.120 -26.627 83.651 1.00 42.50 230 ALA A N 1
ATOM 1916 C CA . ALA A 1 230 ? -49.633 -26.730 82.284 1.00 42.50 230 ALA A CA 1
ATOM 1917 C C . ALA A 1 230 ? -48.497 -26.672 81.252 1.00 42.50 230 ALA A C 1
ATOM 1919 O O . ALA A 1 230 ? -47.722 -25.716 81.228 1.00 42.50 230 ALA A O 1
ATOM 1920 N N . LEU A 1 231 ? -48.423 -27.669 80.366 1.00 41.84 231 LEU A N 1
ATOM 1921 C CA . LEU A 1 231 ? -47.478 -27.706 79.244 1.00 41.84 231 LEU A CA 1
ATOM 1922 C C . LEU A 1 231 ? -48.229 -27.600 77.916 1.00 41.84 231 LEU A C 1
ATOM 1924 O O . LEU A 1 231 ? -48.956 -28.521 77.554 1.00 41.84 231 LEU A O 1
ATOM 1928 N N . THR A 1 232 ? -48.042 -26.500 77.184 1.00 42.28 232 THR A N 1
ATOM 1929 C CA . THR A 1 232 ? -48.669 -26.263 75.872 1.00 42.28 232 THR A CA 1
ATOM 1930 C C . THR A 1 232 ? -47.705 -26.532 74.715 1.00 42.28 232 THR A C 1
ATOM 1932 O O . THR A 1 232 ? -46.624 -25.942 74.675 1.00 42.28 232 THR A O 1
ATOM 1935 N N . GLY A 1 233 ? -48.103 -27.378 73.759 1.00 41.69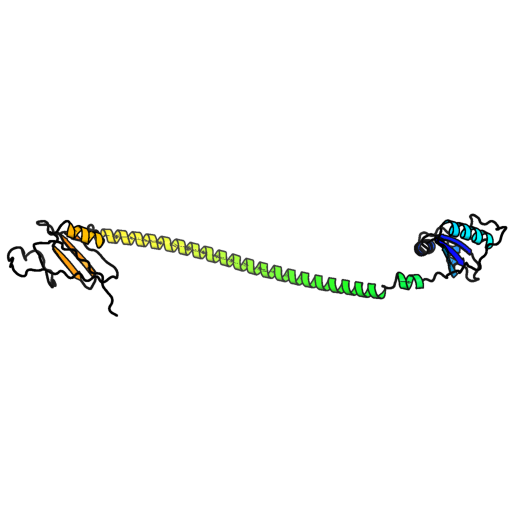 233 GLY A N 1
ATOM 1936 C CA . GLY A 1 233 ? -47.389 -27.626 72.499 1.00 41.69 233 GLY A CA 1
ATOM 1937 C C . GLY A 1 233 ? -48.236 -27.244 71.280 1.00 41.69 233 GLY A C 1
ATOM 1938 O O . GLY A 1 233 ? -49.452 -27.287 71.359 1.00 41.69 233 GLY A O 1
ATOM 1939 N N . LEU A 1 234 ? -47.606 -26.866 70.168 1.00 38.19 234 LEU A N 1
ATOM 1940 C CA . LEU A 1 234 ? -48.243 -26.674 68.858 1.00 38.19 234 LEU A CA 1
ATOM 1941 C C . LEU A 1 234 ? -47.677 -27.739 67.918 1.00 38.19 234 LEU A C 1
ATOM 1943 O O . LEU A 1 234 ? -46.458 -27.923 67.907 1.00 38.19 234 LEU A O 1
ATOM 1947 N N . ASN A 1 235 ? -48.517 -28.417 67.132 1.00 45.94 235 ASN A N 1
ATOM 1948 C CA . ASN A 1 235 ? -48.017 -29.246 66.038 1.00 45.94 235 ASN A CA 1
ATOM 1949 C C . ASN A 1 235 ? -48.739 -28.965 64.722 1.00 45.94 235 ASN A C 1
ATOM 1951 O O . ASN A 1 235 ? -49.961 -28.876 64.655 1.00 45.94 235 ASN A O 1
ATOM 1955 N N . THR A 1 236 ? -47.923 -28.844 63.683 1.00 44.56 236 THR A N 1
ATOM 1956 C CA . THR A 1 236 ? -48.265 -28.500 62.310 1.00 44.56 236 THR A CA 1
ATOM 1957 C C . THR A 1 236 ? -48.612 -29.759 61.506 1.00 44.56 236 THR A C 1
ATOM 1959 O O . THR A 1 236 ? -47.790 -30.658 61.361 1.00 44.56 236 THR A O 1
ATOM 1962 N N . SER A 1 237 ? -49.814 -29.771 60.928 1.00 39.75 237 SER A N 1
ATOM 1963 C CA . SER A 1 237 ? -50.203 -30.433 59.665 1.00 39.75 237 SER A CA 1
ATOM 1964 C C . SER A 1 237 ? -50.216 -31.967 59.491 1.00 39.75 237 SER A C 1
ATOM 1966 O O . SER A 1 237 ? -50.541 -32.396 58.387 1.00 39.75 237 SER A O 1
ATOM 1968 N N . GLU A 1 238 ? -49.990 -32.814 60.498 1.00 41.38 238 GLU A N 1
ATOM 1969 C CA . GLU A 1 238 ? -50.201 -34.273 60.343 1.00 41.38 238 GLU A CA 1
ATOM 1970 C C . GLU A 1 238 ? -51.262 -34.817 61.315 1.00 41.38 238 GLU A C 1
ATOM 1972 O O . GLU A 1 238 ? -51.120 -34.744 62.535 1.00 41.38 238 GLU A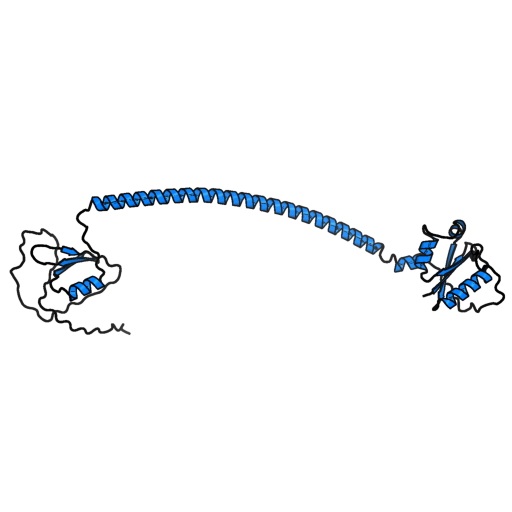 O 1
ATOM 1977 N N . GLN A 1 239 ? -52.360 -35.358 60.768 1.00 35.25 239 GLN A N 1
ATOM 1978 C CA . GLN A 1 239 ? -53.402 -36.029 61.549 1.00 35.25 239 GLN A CA 1
ATOM 1979 C C . GLN A 1 239 ? -52.930 -37.430 61.951 1.00 35.25 239 GLN A C 1
ATOM 1981 O O . GLN A 1 239 ? -52.875 -38.341 61.125 1.00 35.25 239 GLN A O 1
ATOM 1986 N N . HIS A 1 240 ? -52.654 -37.624 63.238 1.00 38.06 240 HIS A N 1
ATOM 1987 C CA . HIS A 1 240 ? -52.496 -38.950 63.827 1.00 38.06 240 HIS A CA 1
ATOM 1988 C C . HIS A 1 240 ? -53.703 -39.268 64.709 1.00 38.06 240 HIS A C 1
ATOM 1990 O O . HIS A 1 240 ? -54.021 -38.525 65.635 1.00 38.06 240 HIS A O 1
ATOM 1996 N N . THR A 1 241 ? -54.371 -40.390 64.441 1.00 31.66 241 THR A N 1
ATOM 1997 C CA . THR A 1 241 ? -55.433 -40.922 65.301 1.00 31.66 241 THR A CA 1
ATOM 1998 C C . THR A 1 241 ? -54.824 -41.943 66.256 1.00 31.66 241 THR A C 1
ATOM 2000 O O . THR A 1 241 ? -54.325 -42.978 65.817 1.00 31.66 241 THR A O 1
ATOM 2003 N N . ILE A 1 242 ? -54.856 -41.665 67.559 1.00 35.00 242 ILE A N 1
ATOM 2004 C CA . ILE A 1 242 ? -54.512 -42.649 68.589 1.00 35.00 242 ILE A CA 1
ATOM 2005 C C . ILE A 1 242 ? -55.815 -43.326 69.015 1.00 35.00 242 ILE A C 1
ATOM 2007 O O . ILE A 1 242 ? -56.699 -42.674 69.561 1.00 35.00 242 ILE A O 1
ATOM 2011 N N . VAL A 1 243 ? -55.940 -44.629 68.759 1.00 29.30 243 VAL A N 1
ATOM 2012 C CA . VAL A 1 243 ? -57.021 -45.453 69.315 1.00 29.30 243 VAL A CA 1
ATOM 2013 C C . VAL A 1 243 ? -56.498 -46.066 70.609 1.00 29.30 243 VAL A C 1
ATOM 2015 O O . VAL A 1 243 ? -55.591 -46.897 70.577 1.00 29.30 243 VAL A O 1
ATOM 2018 N N . LEU A 1 244 ? -57.030 -45.621 71.746 1.00 31.67 244 LEU A N 1
ATOM 2019 C CA . LEU A 1 244 ? -56.757 -46.216 73.051 1.00 31.67 244 LEU A CA 1
ATOM 2020 C C . LEU A 1 244 ? -57.817 -47.285 73.308 1.00 31.67 244 LEU A C 1
ATOM 2022 O O . LEU A 1 244 ? -58.974 -46.964 73.564 1.00 31.67 244 LEU A O 1
ATOM 2026 N N . ASP A 1 245 ? -57.424 -48.549 73.201 1.00 30.16 245 ASP A N 1
ATOM 2027 C CA . ASP A 1 245 ? -58.293 -49.679 73.516 1.00 30.16 245 ASP A CA 1
ATOM 2028 C C . ASP A 1 245 ? -58.054 -50.072 74.981 1.00 30.16 245 ASP A C 1
ATOM 2030 O O . ASP A 1 245 ? -56.951 -50.487 75.345 1.00 30.16 245 ASP A O 1
ATOM 2034 N N . SER A 1 246 ? -59.060 -49.881 75.839 1.00 33.59 246 SER A N 1
ATOM 2035 C CA . SER A 1 246 ? -59.022 -50.311 77.240 1.00 33.59 246 SER A CA 1
ATOM 2036 C C . SER A 1 246 ? -59.855 -51.581 77.394 1.00 33.59 246 SER A C 1
ATOM 2038 O O . SER A 1 246 ? -61.088 -51.517 77.340 1.00 33.59 246 SER A O 1
ATOM 2040 N N . PRO A 1 247 ? -59.236 -52.753 77.617 1.00 34.47 247 PRO A N 1
ATOM 2041 C CA . PRO A 1 247 ? -59.973 -53.955 77.935 1.00 34.47 247 PRO A CA 1
ATOM 2042 C C . PRO A 1 247 ? -60.197 -53.973 79.445 1.00 34.47 247 PRO A C 1
ATOM 2044 O O . PRO A 1 247 ? -59.460 -54.652 80.150 1.00 34.47 247 PRO A O 1
ATOM 2047 N N . ASN A 1 248 ? -61.139 -53.166 79.944 1.00 35.91 248 ASN A N 1
ATOM 2048 C CA . ASN A 1 248 ? -61.972 -53.452 81.123 1.00 35.91 248 ASN A CA 1
ATOM 2049 C C . ASN A 1 248 ? -62.751 -52.203 81.558 1.00 35.91 248 ASN A C 1
ATOM 2051 O O . ASN A 1 248 ? -62.253 -51.340 82.279 1.00 35.91 248 ASN A O 1
ATOM 2055 N N . GLN A 1 249 ? -64.027 -52.158 81.179 1.00 40.66 249 GLN A N 1
ATOM 2056 C CA . GLN A 1 249 ? -65.020 -51.347 81.873 1.00 40.66 249 GLN A CA 1
ATOM 2057 C C . GLN A 1 249 ? -65.326 -51.996 83.228 1.00 40.66 249 GLN A C 1
ATOM 2059 O O . GLN A 1 249 ? -65.820 -53.122 83.262 1.00 40.66 249 GLN A O 1
ATOM 2064 N N . ASN A 1 250 ? -65.003 -51.298 84.321 1.00 40.88 250 ASN A N 1
ATOM 2065 C CA . ASN A 1 250 ? -65.825 -51.131 85.532 1.00 40.88 250 ASN A CA 1
ATOM 2066 C C . ASN A 1 250 ? -64.957 -50.858 86.766 1.00 40.88 250 ASN A C 1
ATOM 2068 O O . ASN A 1 250 ? -64.443 -51.788 87.389 1.00 40.88 250 ASN A O 1
ATOM 2072 N N . ARG A 1 251 ? -64.898 -49.588 87.183 1.00 31.75 251 ARG A N 1
ATOM 2073 C CA . ARG A 1 251 ? -64.941 -49.190 88.598 1.00 31.75 251 ARG A CA 1
ATOM 2074 C C . ARG A 1 251 ? -65.192 -47.688 88.721 1.00 31.75 251 ARG A C 1
ATOM 2076 O O . ARG A 1 251 ? -64.467 -46.886 88.146 1.00 31.75 251 ARG A O 1
ATOM 2083 N N . GLU A 1 252 ? -66.227 -47.332 89.475 1.00 39.59 252 GLU A N 1
ATOM 2084 C CA . GLU A 1 252 ? -66.469 -45.967 89.942 1.00 39.59 252 GLU A CA 1
ATOM 2085 C C . GLU A 1 252 ? -65.334 -45.529 90.882 1.00 39.59 252 GLU A C 1
ATOM 2087 O O . GLU A 1 252 ? -64.997 -46.250 91.823 1.00 39.59 252 GLU A O 1
ATOM 2092 N N . MET A 1 253 ? -64.795 -44.325 90.681 1.00 30.45 253 MET A N 1
ATOM 2093 C CA . MET A 1 253 ? -64.113 -43.565 91.731 1.00 30.45 253 MET A CA 1
ATOM 2094 C C . MET A 1 253 ? -64.850 -42.242 91.917 1.00 30.45 253 MET A C 1
ATOM 2096 O O . MET A 1 253 ? -64.910 -41.422 91.005 1.00 30.45 253 MET A O 1
ATOM 2100 N N . LYS A 1 254 ? -65.445 -42.067 93.101 1.00 33.94 254 LYS A N 1
ATOM 2101 C CA . LYS A 1 254 ? -66.280 -40.915 93.454 1.00 33.94 254 LYS A CA 1
ATOM 2102 C C . LYS A 1 254 ? -65.566 -39.814 94.236 1.00 33.94 254 LYS A C 1
ATOM 2104 O O . LYS A 1 254 ? -66.166 -38.767 94.415 1.00 33.94 254 LYS A O 1
ATOM 2109 N N . ASP A 1 255 ? -64.304 -39.969 94.626 1.00 36.19 255 ASP A N 1
ATOM 2110 C CA . ASP A 1 255 ? -63.684 -39.033 95.572 1.00 36.19 255 ASP A CA 1
ATOM 2111 C C . ASP A 1 255 ? -62.288 -38.581 95.127 1.00 36.19 255 ASP A C 1
ATOM 2113 O O . ASP A 1 255 ? -61.279 -39.083 95.612 1.00 36.19 255 ASP A O 1
ATOM 2117 N N . ALA A 1 256 ? -62.220 -37.620 94.198 1.00 31.69 256 ALA A N 1
ATOM 2118 C CA . ALA A 1 256 ? -60.987 -36.858 93.933 1.00 31.69 256 ALA A CA 1
ATOM 2119 C C . ALA A 1 256 ? -61.200 -35.500 93.228 1.00 31.69 256 ALA A C 1
ATOM 2121 O O . ALA A 1 256 ? -60.252 -34.941 92.682 1.00 31.69 256 ALA A O 1
ATOM 2122 N N . PHE A 1 257 ? -62.411 -34.930 93.229 1.00 32.53 257 PHE A N 1
ATOM 2123 C CA . PHE A 1 257 ? -62.653 -33.612 92.628 1.00 32.53 257 PHE A CA 1
ATOM 2124 C C . PHE A 1 257 ? -63.239 -32.646 93.656 1.00 32.53 257 PHE A C 1
ATOM 2126 O O . PHE A 1 257 ? -64.401 -32.751 94.034 1.00 32.53 257 PHE A O 1
ATOM 2133 N N . ASN A 1 258 ? -62.420 -31.692 94.109 1.00 36.72 258 ASN A N 1
ATOM 2134 C CA . ASN A 1 258 ? -62.874 -30.530 94.869 1.00 36.72 258 ASN A CA 1
ATOM 2135 C C . ASN A 1 258 ? -63.389 -29.466 93.873 1.00 36.72 258 ASN A C 1
ATOM 2137 O O . ASN A 1 258 ? -62.570 -28.854 93.182 1.00 36.72 258 ASN A O 1
ATOM 2141 N N . PRO A 1 259 ? -64.708 -29.216 93.765 1.00 33.78 259 PRO A N 1
ATOM 2142 C CA . PRO A 1 259 ? -65.274 -28.371 92.709 1.00 33.78 259 PRO A CA 1
ATOM 2143 C C . PRO A 1 259 ? -65.033 -26.867 92.913 1.00 33.78 259 PRO A C 1
ATOM 2145 O O . PRO A 1 259 ? -65.427 -26.060 92.075 1.00 33.78 259 PRO A O 1
ATOM 2148 N N . HIS A 1 260 ? -64.421 -26.453 94.027 1.00 34.22 260 HIS A N 1
ATOM 2149 C CA . HIS A 1 260 ? -64.380 -25.043 94.417 1.00 34.22 260 HIS A CA 1
ATOM 2150 C C . HIS A 1 260 ? -63.244 -24.212 93.807 1.00 34.22 260 HIS A C 1
ATOM 2152 O O . HIS A 1 260 ? -63.203 -23.010 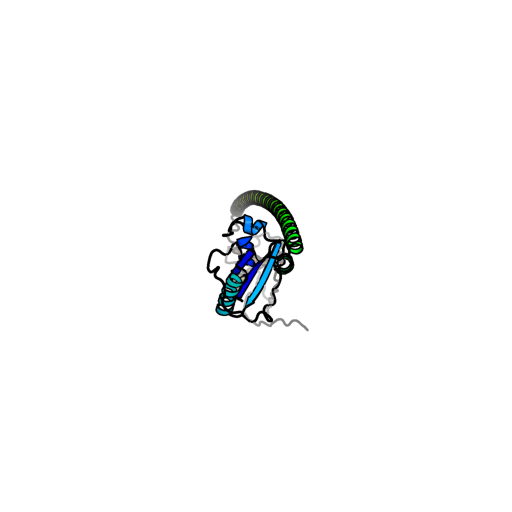94.058 1.00 34.22 260 HIS A O 1
ATOM 2158 N N . ILE A 1 261 ? -62.345 -24.790 92.999 1.00 36.00 261 ILE A N 1
ATOM 2159 C CA . ILE A 1 261 ? -61.154 -24.060 92.519 1.00 36.00 261 ILE A CA 1
ATOM 2160 C C . ILE A 1 261 ? -61.204 -23.668 91.034 1.00 36.00 261 ILE A C 1
ATOM 2162 O O . ILE A 1 261 ? -60.461 -22.779 90.635 1.00 36.00 261 ILE A O 1
ATOM 2166 N N . LEU A 1 262 ? -62.105 -24.201 90.202 1.00 33.22 262 LEU A N 1
ATOM 2167 C CA . LEU A 1 262 ? -62.086 -23.892 88.765 1.00 33.22 262 LEU A CA 1
ATOM 2168 C C . LEU A 1 262 ? -63.494 -23.746 88.174 1.00 33.22 262 LEU A C 1
ATOM 2170 O O . LEU A 1 262 ? -64.209 -24.726 87.994 1.00 33.22 262 LEU A O 1
ATOM 2174 N N . ARG A 1 263 ? -63.875 -22.514 87.812 1.00 30.73 263 ARG A N 1
ATOM 2175 C CA . ARG A 1 263 ? -64.948 -22.280 86.836 1.00 30.73 263 ARG A CA 1
ATOM 2176 C C . ARG A 1 263 ? -64.339 -22.359 85.440 1.00 30.73 263 ARG A C 1
ATOM 2178 O O . ARG A 1 263 ? -63.763 -21.383 84.971 1.00 30.73 263 ARG A O 1
ATOM 2185 N N . PHE A 1 264 ? -64.464 -23.514 84.798 1.00 37.69 264 PHE A N 1
ATOM 2186 C CA . PHE A 1 264 ? -64.303 -23.639 83.354 1.00 37.69 264 PHE A CA 1
ATOM 2187 C C . PHE A 1 264 ? -65.638 -24.098 82.779 1.00 37.69 264 PHE A C 1
ATOM 2189 O O . PHE A 1 264 ? -66.050 -25.240 82.967 1.00 37.69 264 PHE A O 1
ATOM 2196 N N . GLU A 1 265 ? -66.331 -23.175 82.123 1.00 33.94 265 GLU A N 1
ATOM 2197 C CA . GLU A 1 265 ? -67.391 -23.523 81.187 1.00 33.94 265 GLU A CA 1
ATOM 2198 C C . GLU A 1 265 ? -66.704 -24.215 79.994 1.00 33.94 265 GLU A C 1
ATOM 2200 O O . GLU A 1 265 ? -65.699 -23.718 79.487 1.00 33.94 265 GLU A O 1
ATOM 2205 N N . GLU A 1 266 ? -67.204 -25.396 79.619 1.00 39.03 266 GLU A N 1
ATOM 2206 C CA . GLU A 1 266 ? -66.741 -26.250 78.507 1.00 39.03 266 GLU A CA 1
ATOM 2207 C C . GLU A 1 266 ? -65.505 -27.142 78.773 1.00 39.03 266 GLU A C 1
ATOM 2209 O O . GLU A 1 266 ? -64.428 -27.003 78.182 1.00 39.03 266 GLU A O 1
ATOM 2214 N N . VAL A 1 267 ? -65.701 -28.155 79.624 1.00 36.28 267 VAL A N 1
ATOM 2215 C CA . VAL A 1 267 ? -64.968 -29.431 79.552 1.00 36.28 267 VAL A CA 1
ATOM 2216 C C . VAL A 1 267 ? -65.958 -30.482 79.060 1.00 36.28 267 VAL A C 1
ATOM 2218 O O . VAL A 1 267 ? -66.952 -30.735 79.736 1.00 36.28 267 VAL A O 1
ATOM 2221 N N . SER A 1 268 ? -65.725 -31.062 77.882 1.00 33.44 268 SER A N 1
ATOM 2222 C CA . SER A 1 268 ? -66.662 -32.022 77.289 1.00 33.44 268 SER A CA 1
ATOM 2223 C C . SER A 1 268 ? -66.465 -33.459 77.772 1.00 33.44 268 SER A C 1
ATOM 2225 O O . SER A 1 268 ? -67.438 -34.191 77.749 1.00 33.44 268 SER A O 1
ATOM 2227 N N . GLU A 1 269 ? -65.278 -33.865 78.247 1.00 34.50 269 GLU A N 1
ATOM 2228 C CA . GLU A 1 269 ? -65.039 -35.198 78.834 1.00 34.50 269 GLU A CA 1
ATOM 2229 C C . GLU A 1 269 ? -63.638 -35.291 79.473 1.00 34.50 269 GLU A C 1
ATOM 2231 O O . GLU A 1 269 ? -62.682 -34.684 78.989 1.00 34.50 269 GLU A O 1
ATOM 2236 N N . ALA A 1 270 ? -63.504 -36.071 80.550 1.00 33.81 270 ALA A N 1
ATOM 2237 C CA . ALA A 1 270 ? -62.230 -36.423 81.177 1.00 33.81 270 ALA A CA 1
ATOM 2238 C C . ALA A 1 270 ? -62.218 -37.926 81.489 1.00 33.81 270 ALA A C 1
ATOM 2240 O O . ALA A 1 270 ? -63.183 -38.445 82.047 1.00 33.81 270 ALA A O 1
ATOM 2241 N N . TYR A 1 271 ? -61.125 -38.617 81.159 1.00 36.72 271 TYR A N 1
ATOM 2242 C CA . TYR A 1 271 ? -60.956 -40.045 81.436 1.00 36.72 271 TYR A CA 1
ATOM 2243 C C . TYR A 1 271 ? -59.683 -40.280 82.250 1.00 36.72 271 TYR A C 1
ATOM 2245 O O . TYR A 1 271 ? -58.621 -39.754 81.918 1.00 36.72 271 TYR A O 1
ATOM 2253 N N . THR A 1 272 ? -59.789 -41.101 83.291 1.00 36.41 272 THR A N 1
ATOM 2254 C CA . THR A 1 272 ? -58.659 -41.678 84.026 1.00 36.41 272 THR A CA 1
ATOM 2255 C C . THR A 1 272 ? -58.612 -43.177 83.732 1.00 36.41 272 THR A C 1
ATOM 2257 O O . THR A 1 272 ? -59.650 -43.824 83.598 1.00 36.41 272 THR A O 1
ATOM 2260 N N . CYS A 1 273 ? -57.416 -43.744 83.576 1.00 36.19 273 CYS A N 1
ATOM 2261 C CA . CYS A 1 273 ? -57.244 -45.178 83.360 1.00 36.19 273 CYS A CA 1
ATOM 2262 C C . CYS A 1 273 ? -56.125 -45.683 84.262 1.00 36.19 273 CYS A C 1
ATOM 2264 O O . CYS A 1 273 ? -54.946 -45.491 83.970 1.00 36.19 273 CYS A O 1
ATOM 2266 N N . ASP A 1 274 ? -56.503 -46.361 85.337 1.00 36.00 274 ASP A N 1
ATOM 2267 C CA . ASP A 1 274 ? -55.549 -47.077 86.167 1.00 36.00 274 ASP A CA 1
ATOM 2268 C C . ASP A 1 274 ? -55.152 -48.365 85.430 1.00 36.00 274 ASP A C 1
ATOM 2270 O O . ASP A 1 274 ? -56.023 -49.163 85.085 1.00 36.00 274 ASP A O 1
ATOM 2274 N N . HIS A 1 275 ? -53.845 -48.610 85.297 1.00 36.84 275 HIS A N 1
ATOM 2275 C CA . HIS A 1 275 ? -53.172 -49.818 84.772 1.00 36.84 275 HIS A CA 1
ATOM 2276 C C . HIS A 1 275 ? -52.817 -49.807 83.274 1.00 36.84 275 HIS A C 1
ATOM 2278 O O . HIS A 1 275 ? -53.589 -50.216 82.410 1.00 36.84 275 HIS A O 1
ATOM 2284 N N . TRP A 1 276 ? -51.556 -49.476 82.980 1.00 38.53 276 TRP A N 1
ATOM 2285 C CA . TRP A 1 276 ? -50.924 -49.730 81.682 1.00 38.53 276 TRP A CA 1
ATOM 2286 C C . TRP A 1 276 ? -50.093 -51.023 81.705 1.00 38.53 276 TRP A C 1
ATOM 2288 O O . TRP A 1 276 ? -49.235 -51.217 82.566 1.00 38.53 276 TRP A O 1
ATOM 2298 N N . ARG A 1 277 ? -50.283 -51.890 80.700 1.00 30.75 277 ARG A N 1
ATOM 2299 C CA . ARG A 1 277 ? -49.260 -52.849 80.244 1.00 30.75 277 ARG A CA 1
ATOM 2300 C C . ARG A 1 277 ? -49.086 -52.692 78.732 1.00 30.75 277 ARG A C 1
ATOM 2302 O O . ARG A 1 277 ? -50.056 -52.892 78.005 1.00 30.75 277 ARG A O 1
ATOM 2309 N N . PRO A 1 278 ? -47.886 -52.373 78.227 1.00 34.28 278 PRO A N 1
ATOM 2310 C CA . PRO A 1 278 ? -47.693 -52.195 76.798 1.00 34.28 278 PRO A CA 1
ATOM 2311 C C . PRO A 1 278 ? -47.578 -53.557 76.104 1.00 34.28 278 PRO A C 1
ATOM 2313 O O . PRO A 1 278 ? -46.610 -54.289 76.300 1.00 34.28 278 PRO A O 1
ATOM 2316 N N . THR A 1 279 ? -48.531 -53.891 75.237 1.00 31.56 279 THR A N 1
ATOM 2317 C CA . THR A 1 279 ? -48.307 -54.886 74.179 1.00 31.56 279 THR A CA 1
ATOM 2318 C C . THR A 1 279 ? -48.196 -54.167 72.845 1.00 31.56 279 THR A C 1
ATOM 2320 O O . THR A 1 279 ? -49.200 -53.818 72.230 1.00 31.56 279 THR A O 1
ATOM 2323 N N . PHE A 1 280 ? -46.968 -53.949 72.380 1.00 29.77 280 PHE A N 1
ATOM 2324 C CA . PHE A 1 280 ? -46.726 -53.407 71.048 1.00 29.77 280 PHE A CA 1
ATOM 2325 C C . PHE A 1 280 ? -46.950 -54.496 69.993 1.00 29.77 280 PHE A C 1
ATOM 2327 O O . PHE A 1 280 ? -46.187 -55.456 69.895 1.00 29.77 280 PHE A O 1
ATOM 2334 N N . LYS A 1 281 ? -47.977 -54.329 69.157 1.00 29.31 281 LYS A N 1
ATOM 2335 C CA . LYS A 1 281 ? -48.033 -54.952 67.828 1.00 29.31 281 LYS A CA 1
ATOM 2336 C C . LYS A 1 281 ? -48.311 -53.872 66.792 1.00 29.31 281 LYS A C 1
ATOM 2338 O O . LYS A 1 281 ? -49.460 -53.554 66.509 1.00 29.31 281 LYS A O 1
ATOM 2343 N N . CYS A 1 282 ? -47.249 -53.338 66.196 1.00 27.56 282 CYS A N 1
ATOM 2344 C CA . CYS A 1 282 ? -47.367 -52.530 64.989 1.00 27.56 282 CYS A CA 1
ATOM 2345 C C . CYS A 1 282 ? -47.793 -53.442 63.831 1.00 27.56 282 CYS A C 1
ATOM 2347 O O . CYS A 1 282 ? -47.055 -54.355 63.457 1.00 27.56 282 CYS A O 1
ATOM 2349 N N . LYS A 1 283 ? -48.974 -53.207 63.253 1.00 28.94 283 LYS A N 1
ATOM 2350 C CA . LYS A 1 283 ? -49.311 -53.735 61.926 1.00 28.94 283 LYS A CA 1
ATOM 2351 C C . LYS A 1 283 ? -49.124 -52.617 60.899 1.00 28.94 283 LYS A C 1
ATOM 2353 O O . LYS A 1 283 ? -49.677 -51.539 61.100 1.00 28.94 283 LYS A O 1
ATOM 2358 N N . PRO A 1 284 ? -48.381 -52.845 59.804 1.00 31.89 284 PRO A N 1
ATOM 2359 C CA . PRO A 1 284 ? -48.299 -51.872 58.728 1.00 31.89 284 PRO A CA 1
ATOM 2360 C C . PRO A 1 284 ? -49.656 -51.732 58.028 1.00 31.89 284 PRO A C 1
ATOM 2362 O O . PRO A 1 284 ? -50.330 -52.723 57.732 1.00 31.89 284 PRO A O 1
ATOM 2365 N N . TYR A 1 285 ? -50.029 -50.486 57.752 1.00 32.78 285 TYR A N 1
ATOM 2366 C CA . TYR A 1 285 ? -51.199 -50.123 56.963 1.00 32.78 285 TYR A CA 1
ATOM 2367 C C . TYR A 1 285 ? -51.006 -50.600 55.515 1.00 32.78 285 TYR A C 1
ATOM 2369 O O . TYR A 1 285 ? -50.161 -50.076 54.788 1.00 32.78 285 TYR A O 1
ATOM 2377 N N . LYS A 1 286 ? -51.767 -51.613 55.084 1.00 32.06 286 LYS A N 1
ATOM 2378 C CA . LYS A 1 286 ? -51.880 -51.965 53.663 1.00 32.06 286 LYS A CA 1
ATOM 2379 C C . LYS A 1 286 ? -52.985 -51.116 53.046 1.00 32.06 286 LYS A C 1
ATOM 2381 O O . LYS A 1 286 ? -54.149 -51.266 53.403 1.00 32.06 286 LYS A O 1
ATOM 2386 N N . LYS A 1 287 ? -52.610 -50.244 52.111 1.00 35.84 287 LYS A N 1
ATOM 2387 C CA . LYS A 1 287 ? -53.553 -49.535 51.240 1.00 35.84 287 LYS A CA 1
ATOM 2388 C C . LYS A 1 287 ? -54.241 -50.582 50.349 1.00 35.84 287 LYS A C 1
ATOM 2390 O O . LYS A 1 287 ? -53.549 -51.373 49.711 1.00 35.84 287 LYS A O 1
ATOM 2395 N N . GLY A 1 288 ? -55.572 -50.644 50.411 1.00 45.28 288 GLY A N 1
ATOM 2396 C CA . GLY A 1 288 ? -56.400 -51.563 49.622 1.00 45.28 288 GLY A CA 1
ATOM 2397 C C . GLY A 1 288 ? -56.266 -51.329 48.115 1.00 45.28 288 GLY A C 1
ATOM 2398 O O . GLY A 1 288 ? -55.874 -50.236 47.708 1.00 45.28 288 GLY A O 1
ATOM 2399 N N . ALA A 1 289 ? -56.541 -52.403 47.367 1.00 39.03 289 ALA A N 1
ATOM 2400 C CA . ALA A 1 289 ? -56.341 -52.603 45.929 1.00 39.03 289 ALA A CA 1
ATOM 2401 C C . ALA A 1 289 ? -56.984 -51.548 45.017 1.00 39.03 289 ALA A C 1
ATOM 2403 O O . ALA A 1 289 ? -58.059 -51.024 45.384 1.00 39.03 289 ALA A O 1
#